Protein AF-A0A0U5H1I9-F1 (afdb_monomer)

Structure (mmCIF, N/CA/C/O backbone):
data_AF-A0A0U5H1I9-F1
#
_entry.id   AF-A0A0U5H1I9-F1
#
loop_
_atom_site.group_PDB
_atom_site.id
_atom_site.type_symbol
_atom_site.label_atom_id
_atom_site.label_alt_id
_atom_site.label_comp_id
_atom_site.label_asym_id
_atom_site.label_entity_id
_atom_site.label_seq_id
_atom_site.pdbx_PDB_ins_code
_atom_site.Cartn_x
_atom_site.Cartn_y
_atom_site.Cartn_z
_atom_site.occupancy
_atom_site.B_iso_or_equiv
_atom_site.auth_seq_id
_atom_site.auth_c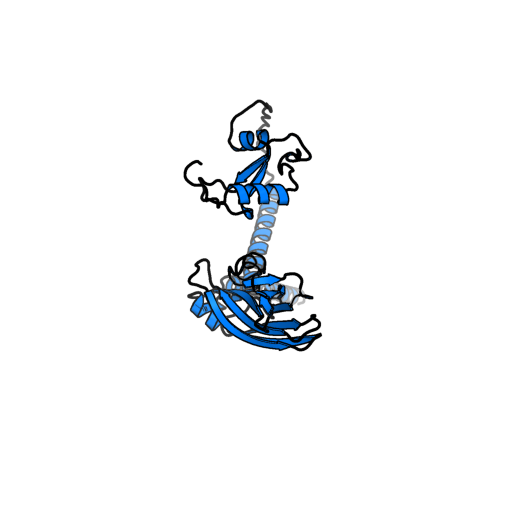omp_id
_atom_site.auth_asym_id
_atom_site.auth_atom_id
_atom_site.pdbx_PDB_model_num
ATOM 1 N N . MET A 1 1 ? -18.366 26.082 -28.560 1.00 45.09 1 MET A N 1
ATOM 2 C CA . MET A 1 1 ? -18.055 25.280 -27.357 1.00 45.09 1 MET A CA 1
ATOM 3 C C . MET A 1 1 ? -18.427 26.126 -26.151 1.00 45.09 1 MET A C 1
ATOM 5 O O . MET A 1 1 ? -18.016 27.272 -26.128 1.00 45.09 1 MET A O 1
ATOM 9 N N . GLY A 1 2 ? -19.297 25.638 -25.261 1.00 45.78 2 GLY A N 1
ATOM 10 C CA . GLY A 1 2 ? -19.804 26.425 -24.128 1.00 45.78 2 GLY A CA 1
ATOM 11 C C . GLY A 1 2 ? -18.814 26.474 -22.966 1.00 45.78 2 GLY A C 1
ATOM 12 O O . GLY A 1 2 ? -18.106 25.495 -22.717 1.00 45.78 2 GLY A O 1
ATOM 13 N N . ASP A 1 3 ? -18.786 27.611 -22.280 1.00 60.03 3 ASP A N 1
ATOM 14 C CA . ASP A 1 3 ? -17.815 27.949 -21.245 1.00 60.03 3 ASP A CA 1
ATOM 15 C C . ASP A 1 3 ? -17.769 26.900 -20.118 1.00 60.03 3 ASP A C 1
ATOM 17 O O . ASP A 1 3 ? -18.788 26.474 -19.564 1.00 60.03 3 ASP A O 1
ATOM 21 N N . GLY A 1 4 ? -16.556 26.440 -19.800 1.00 70.56 4 GLY A N 1
ATOM 22 C CA . GLY A 1 4 ? -16.287 25.522 -18.691 1.00 70.56 4 GLY A CA 1
ATOM 23 C C . GLY A 1 4 ? -16.142 24.041 -19.054 1.00 70.56 4 GLY A C 1
ATOM 24 O O . GLY A 1 4 ? -16.342 23.205 -18.176 1.00 70.56 4 GLY A O 1
ATOM 25 N N . TYR A 1 5 ? -15.836 23.687 -20.304 1.00 78.62 5 TYR A N 1
ATOM 26 C CA . TYR A 1 5 ? -15.370 22.342 -20.679 1.00 78.62 5 TYR A CA 1
ATOM 27 C C . TYR A 1 5 ? -13.911 22.400 -21.163 1.00 78.62 5 TYR A C 1
ATOM 29 O O . TYR A 1 5 ? -13.549 23.370 -21.828 1.00 78.62 5 TYR A O 1
ATOM 37 N N . PRO A 1 6 ? -13.074 21.391 -20.855 1.00 81.56 6 PRO A N 1
ATOM 38 C CA . PRO A 1 6 ? -11.683 21.371 -21.299 1.00 81.56 6 PRO A CA 1
ATOM 39 C C . PRO A 1 6 ? -11.583 21.201 -22.824 1.00 81.56 6 PRO A C 1
ATOM 41 O O . PRO A 1 6 ? -12.489 20.654 -23.461 1.00 81.56 6 PRO A O 1
ATOM 44 N N . SER A 1 7 ? -10.473 21.655 -23.414 1.00 83.19 7 SER A N 1
ATOM 45 C CA . SER A 1 7 ? -10.240 21.628 -24.870 1.00 83.19 7 SER A CA 1
ATOM 46 C C . SER A 1 7 ? -10.263 20.215 -25.471 1.00 83.19 7 SER A C 1
ATOM 48 O O . SER A 1 7 ? -10.559 20.048 -26.651 1.00 83.19 7 SER A O 1
ATOM 50 N N . ASP A 1 8 ? -10.027 19.185 -24.656 1.00 81.56 8 ASP A N 1
ATOM 51 C CA . ASP A 1 8 ? -10.005 17.770 -25.036 1.00 81.56 8 ASP A CA 1
ATOM 52 C C . ASP A 1 8 ? -11.348 17.037 -24.814 1.00 81.56 8 ASP A C 1
ATOM 54 O O . ASP A 1 8 ? -11.418 15.808 -24.931 1.00 81.56 8 ASP A O 1
ATOM 58 N N . TRP A 1 9 ? -12.436 17.757 -24.514 1.00 87.31 9 TRP A N 1
ATOM 59 C CA . TRP A 1 9 ? -13.740 17.173 -24.164 1.00 87.31 9 TRP A CA 1
ATOM 60 C C . TRP A 1 9 ? -14.275 16.162 -25.195 1.00 87.31 9 TRP A C 1
ATOM 62 O O . TRP A 1 9 ? -14.838 15.126 -24.830 1.00 87.31 9 TRP A O 1
ATOM 72 N N . ASP A 1 10 ? -14.045 16.400 -26.488 1.00 81.56 10 ASP A N 1
ATOM 73 C CA . ASP A 1 10 ? -14.458 15.475 -27.549 1.00 81.56 10 ASP A CA 1
ATOM 74 C C . ASP A 1 10 ? -13.658 14.168 -27.566 1.00 81.56 10 ASP A C 1
ATOM 76 O O . ASP A 1 10 ? -14.198 13.108 -27.892 1.00 81.56 10 ASP A O 1
ATOM 80 N N . SER A 1 11 ? -12.389 14.206 -27.161 1.00 81.50 11 SER A N 1
ATOM 81 C CA . SER A 1 11 ? -11.592 12.995 -26.966 1.00 81.50 11 SER A CA 1
ATOM 82 C C . SER A 1 11 ? -12.101 12.208 -25.754 1.00 81.50 11 SER A C 1
ATOM 84 O O . SER A 1 11 ? -12.341 10.997 -25.846 1.00 81.50 11 SER A O 1
ATOM 86 N N . ARG A 1 12 ? -12.378 12.910 -24.644 1.00 87.75 12 ARG A N 1
ATOM 87 C CA . ARG A 1 12 ? -12.897 12.320 -23.398 1.00 87.75 12 ARG A CA 1
ATOM 88 C C . ARG A 1 12 ? -14.227 11.608 -23.611 1.00 87.75 12 ARG A C 1
ATOM 90 O O . ARG A 1 12 ? -14.341 10.436 -23.255 1.00 87.75 12 ARG A O 1
ATOM 97 N N . ARG A 1 13 ? -15.206 12.256 -24.258 1.00 90.62 13 ARG A N 1
ATOM 98 C CA . ARG A 1 13 ? -16.521 11.635 -24.503 1.00 90.62 13 ARG A CA 1
ATOM 99 C C . ARG A 1 13 ? -16.392 10.347 -25.322 1.00 90.62 13 ARG A C 1
ATOM 101 O O . ARG A 1 13 ? -17.000 9.340 -24.980 1.00 90.62 13 ARG A O 1
ATOM 108 N N . ARG A 1 14 ? -15.542 10.337 -26.359 1.00 86.69 14 ARG A N 1
ATOM 109 C CA . ARG A 1 14 ? -15.339 9.152 -27.211 1.00 86.69 14 ARG A CA 1
ATOM 110 C C . ARG A 1 14 ? -14.700 8.008 -26.430 1.00 86.69 14 ARG A C 1
ATOM 112 O O . ARG A 1 14 ? -15.046 6.853 -26.660 1.00 86.69 14 ARG A O 1
ATOM 119 N N . ARG A 1 15 ? -13.784 8.316 -25.507 1.00 84.25 15 ARG A N 1
ATOM 120 C CA . ARG A 1 15 ? -13.152 7.320 -24.632 1.00 84.25 15 ARG A CA 1
ATOM 121 C C . ARG A 1 15 ? -14.159 6.706 -23.655 1.00 84.25 15 ARG A C 1
ATOM 123 O O . ARG A 1 15 ? -14.168 5.490 -23.509 1.00 84.25 15 ARG A O 1
ATOM 130 N N . VAL A 1 16 ? -15.045 7.519 -23.075 1.00 86.81 16 VAL A N 1
ATOM 131 C CA . VAL A 1 16 ? -16.153 7.053 -22.218 1.00 86.81 16 VAL A CA 1
ATOM 132 C C . VAL A 1 16 ? -17.108 6.146 -22.998 1.00 86.81 16 VAL A C 1
ATOM 134 O O . VAL A 1 16 ? -17.434 5.064 -22.523 1.00 86.81 16 VAL A O 1
ATOM 137 N N . TYR A 1 17 ? -17.459 6.509 -24.236 1.00 90.56 17 TYR A N 1
ATOM 138 C CA . TYR A 1 17 ? -18.320 5.671 -25.080 1.00 90.56 17 TYR A CA 1
ATOM 139 C C . TYR A 1 17 ? -17.672 4.325 -25.402 1.00 90.56 17 TYR A C 1
ATOM 141 O O . TYR A 1 17 ? -18.339 3.301 -25.321 1.00 90.56 17 TYR A O 1
ATOM 149 N N . ARG A 1 18 ? -16.373 4.304 -25.731 1.00 84.94 18 ARG A N 1
ATOM 150 C CA . ARG A 1 18 ? -15.644 3.051 -25.980 1.00 84.94 18 ARG A CA 1
ATOM 151 C C . ARG A 1 18 ? -15.565 2.167 -24.737 1.00 84.94 18 ARG A C 1
ATOM 153 O O . ARG A 1 18 ? -15.829 0.976 -24.858 1.00 84.94 18 ARG A O 1
ATOM 160 N N . ARG A 1 19 ? -15.247 2.744 -23.569 1.00 91.81 19 ARG A N 1
ATOM 161 C CA . ARG A 1 19 ? -15.217 2.027 -22.279 1.00 91.81 19 ARG A CA 1
ATOM 162 C C . ARG A 1 19 ? -16.553 1.343 -22.002 1.00 91.81 19 ARG A C 1
ATOM 164 O O . ARG A 1 19 ? -16.593 0.179 -21.634 1.00 91.81 19 ARG A O 1
ATOM 171 N N . ASP A 1 20 ? -17.637 2.062 -22.252 1.00 88.50 20 ASP A N 1
ATOM 172 C CA . ASP A 1 20 ? -19.001 1.607 -21.989 1.00 88.50 20 ASP A CA 1
ATOM 173 C C . ASP A 1 20 ? -19.573 0.769 -23.155 1.00 88.50 20 ASP A C 1
ATOM 175 O O . ASP A 1 20 ? -20.783 0.563 -23.259 1.00 88.50 20 ASP A O 1
ATOM 179 N N . ASN A 1 21 ? -18.707 0.311 -24.069 1.00 88.81 21 ASN A N 1
ATOM 180 C CA . ASN A 1 21 ? -19.031 -0.461 -25.269 1.00 88.81 21 ASN A CA 1
ATOM 181 C C . ASN A 1 21 ? -20.136 0.171 -26.140 1.00 88.81 21 ASN A C 1
ATOM 183 O O . ASN A 1 21 ? -20.905 -0.532 -26.785 1.00 88.81 21 ASN A O 1
ATOM 187 N N . TYR A 1 22 ? -20.255 1.498 -26.154 1.00 91.19 22 TYR A N 1
ATOM 188 C CA . TYR A 1 22 ? -21.331 2.247 -26.813 1.00 91.19 22 TYR A CA 1
ATOM 189 C C . TYR A 1 22 ? -22.745 1.881 -26.319 1.00 91.19 22 TYR A C 1
ATOM 191 O O . TYR A 1 22 ? -23.720 2.054 -27.051 1.00 91.19 22 TYR A O 1
ATOM 199 N N . HIS A 1 23 ? -22.879 1.399 -25.082 1.00 92.25 23 HIS A N 1
ATOM 200 C CA . HIS A 1 23 ? -24.166 1.111 -24.451 1.00 92.25 23 HIS A CA 1
ATOM 201 C C . HIS A 1 23 ? -24.479 2.144 -23.369 1.00 92.25 23 HIS A C 1
ATOM 203 O O . HIS A 1 23 ? -23.623 2.534 -22.572 1.00 92.25 23 HIS A O 1
ATOM 209 N N . CYS A 1 24 ? -25.738 2.578 -23.316 1.00 95.50 24 CYS A N 1
ATOM 210 C CA . CYS A 1 24 ? -26.223 3.391 -22.211 1.00 95.50 24 CYS A CA 1
ATOM 211 C C . CYS A 1 24 ? -26.131 2.602 -20.898 1.00 95.50 24 CYS A C 1
ATOM 213 O O . CYS A 1 24 ? -26.784 1.575 -20.744 1.00 95.50 24 CYS A O 1
ATOM 215 N N . GLN A 1 25 ? -25.412 3.142 -19.918 1.00 95.31 25 GLN A N 1
ATOM 216 C CA . GLN A 1 25 ? -25.185 2.505 -18.617 1.00 95.31 25 GLN A CA 1
ATOM 217 C C . GLN A 1 25 ? -26.410 2.531 -17.687 1.00 95.31 25 GLN A C 1
ATOM 219 O O . GLN A 1 25 ? -26.365 1.987 -16.590 1.00 95.31 25 GLN A O 1
ATOM 224 N N . ARG A 1 26 ? -27.513 3.161 -18.112 1.00 92.81 26 ARG A N 1
ATOM 225 C CA . ARG A 1 26 ? -28.779 3.204 -17.364 1.00 92.81 26 ARG A CA 1
ATOM 226 C C . ARG A 1 26 ? -29.842 2.266 -17.935 1.00 92.81 26 ARG A C 1
ATOM 228 O O . ARG A 1 26 ? -30.530 1.610 -17.167 1.00 92.81 26 ARG A O 1
ATOM 235 N N . CYS A 1 27 ? -30.000 2.213 -19.260 1.00 92.62 27 CYS A N 1
ATOM 236 C CA . CYS A 1 27 ? -31.069 1.440 -19.911 1.00 92.62 27 CYS A CA 1
ATOM 237 C C . CYS A 1 27 ? -30.577 0.380 -20.907 1.00 92.62 27 CYS A C 1
ATOM 239 O O . CYS A 1 27 ? -31.393 -0.303 -21.517 1.00 92.62 27 CYS A O 1
ATOM 241 N N . GLY A 1 28 ? -29.264 0.264 -21.128 1.00 92.06 28 GLY A N 1
ATOM 242 C CA . GLY A 1 28 ? -28.667 -0.734 -22.019 1.00 92.06 28 GLY A CA 1
ATOM 243 C C . GLY A 1 28 ? -28.804 -0.453 -23.518 1.00 92.06 28 GLY A C 1
ATOM 244 O O . GLY A 1 28 ? -28.303 -1.232 -24.319 1.00 92.06 28 GLY A O 1
ATOM 245 N N . ARG A 1 29 ? -29.449 0.642 -23.943 1.00 92.12 29 ARG A N 1
ATOM 246 C CA . ARG A 1 29 ? -29.615 0.948 -25.375 1.00 92.12 29 ARG A CA 1
ATOM 247 C C . ARG A 1 29 ? -28.261 1.178 -26.062 1.00 92.12 29 ARG A C 1
ATOM 249 O O . ARG A 1 29 ? -27.466 1.993 -25.589 1.00 92.12 29 ARG A O 1
ATOM 256 N N . SER A 1 30 ? -28.036 0.507 -27.189 1.00 90.88 30 SER A N 1
ATOM 257 C CA . SER A 1 30 ? -26.823 0.638 -28.006 1.00 90.88 30 SER A CA 1
ATOM 258 C C . SER A 1 30 ? -26.863 1.894 -28.889 1.00 90.88 30 SER A C 1
ATOM 260 O O . SER A 1 30 ? -27.883 2.201 -29.513 1.00 90.88 30 SER A O 1
ATOM 262 N N . GLY A 1 31 ? -25.744 2.611 -28.970 1.00 88.81 31 GLY A N 1
ATOM 263 C CA . GLY A 1 31 ? -25.509 3.716 -29.904 1.00 88.81 31 GLY A CA 1
ATOM 264 C C . GLY A 1 31 ? -24.275 3.483 -30.782 1.00 88.81 31 GLY A C 1
ATOM 265 O O . GLY A 1 31 ? -23.781 2.361 -30.907 1.00 88.81 31 GLY A O 1
ATOM 266 N N . GLY A 1 32 ? -23.750 4.552 -31.387 1.00 77.12 32 GLY A N 1
ATOM 267 C CA . GLY A 1 32 ? -22.551 4.475 -32.232 1.00 77.12 32 GLY A CA 1
ATOM 268 C C . GLY A 1 32 ? -22.756 3.626 -33.502 1.00 77.12 32 GLY A C 1
ATOM 269 O O . GLY A 1 32 ? -23.861 3.582 -34.029 1.00 77.12 32 GLY A O 1
ATOM 270 N N . PRO A 1 33 ? -21.723 2.927 -34.011 1.00 69.00 33 PRO A N 1
ATOM 271 C CA . PRO A 1 33 ? -21.810 2.179 -35.275 1.00 69.00 33 PRO A CA 1
ATOM 272 C C . PRO A 1 33 ? -22.779 0.985 -35.273 1.00 69.00 33 PRO A C 1
ATOM 274 O O . PRO A 1 33 ? -23.054 0.426 -36.330 1.00 69.00 33 PRO A O 1
ATOM 277 N N . ARG A 1 34 ? -23.244 0.545 -34.094 1.00 73.44 34 ARG A N 1
ATOM 278 C CA . ARG A 1 34 ? -24.039 -0.683 -33.910 1.00 73.44 34 ARG A CA 1
ATOM 279 C C . ARG A 1 34 ? -25.443 -0.425 -33.354 1.00 73.44 34 ARG A C 1
ATOM 281 O O . ARG A 1 34 ? -26.155 -1.375 -33.051 1.00 73.44 34 ARG A O 1
ATOM 288 N N . GLY A 1 35 ? -25.844 0.835 -33.194 1.00 81.75 35 GLY A N 1
ATOM 289 C CA . GLY A 1 35 ? -27.143 1.189 -32.630 1.00 81.75 35 GLY A CA 1
ATOM 290 C C . GLY A 1 35 ? -27.570 2.608 -32.985 1.00 81.75 35 GLY A C 1
ATOM 291 O O . GLY A 1 35 ? -26.781 3.400 -33.485 1.00 81.75 35 GLY A O 1
ATOM 292 N N . ASN A 1 36 ? -28.835 2.936 -32.738 1.00 88.25 36 ASN A N 1
ATOM 293 C CA . ASN A 1 36 ? -29.443 4.208 -33.143 1.00 88.25 36 ASN A CA 1
ATOM 294 C C . ASN A 1 36 ? -29.606 5.217 -31.993 1.00 88.25 36 ASN A C 1
ATOM 296 O O . ASN A 1 36 ? -30.23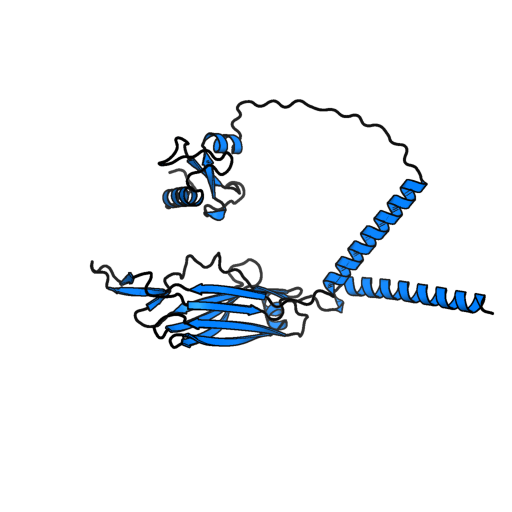1 6.259 -32.179 1.00 88.25 36 ASN A O 1
ATOM 300 N N . ALA A 1 37 ? -29.087 4.921 -30.798 1.00 89.81 37 ALA A N 1
ATOM 301 C CA . ALA A 1 37 ? -29.152 5.842 -29.670 1.00 89.81 37 ALA A CA 1
ATOM 302 C C . ALA A 1 37 ? -28.125 6.975 -29.789 1.00 89.81 37 ALA A C 1
ATOM 304 O O . ALA A 1 37 ? -26.929 6.725 -29.952 1.00 89.81 37 ALA A O 1
ATOM 305 N N . GLU A 1 38 ? -28.578 8.214 -29.602 1.00 91.00 38 GLU A N 1
ATOM 306 C CA . GLU A 1 38 ? -27.695 9.355 -29.361 1.00 91.00 38 GLU A CA 1
ATOM 307 C C . GLU A 1 38 ? -27.089 9.237 -27.953 1.00 91.00 38 GLU A C 1
ATOM 309 O O . GLU A 1 38 ? -27.820 9.179 -26.958 1.00 91.00 38 GLU A O 1
ATOM 314 N N . LEU A 1 39 ? -25.757 9.145 -27.876 1.00 91.94 39 LEU A N 1
ATOM 315 C CA . LEU A 1 39 ? -25.010 8.925 -26.634 1.00 91.94 39 LEU A CA 1
ATOM 316 C C . LEU A 1 39 ? -24.371 10.215 -26.128 1.00 91.94 39 LEU A C 1
ATOM 318 O O . LEU A 1 39 ? -23.739 10.957 -26.884 1.00 91.94 39 LEU A O 1
ATOM 322 N N . HIS A 1 40 ? -24.509 10.449 -24.829 1.00 93.56 40 HIS A N 1
ATOM 323 C CA . HIS A 1 40 ? -23.992 11.595 -24.095 1.00 93.56 40 HIS A CA 1
ATOM 324 C C . HIS A 1 40 ? -23.063 11.111 -22.974 1.00 93.56 40 HIS A C 1
ATOM 326 O O . HIS A 1 40 ? -23.321 10.086 -22.340 1.00 93.56 40 HIS A O 1
ATOM 332 N N . ALA A 1 41 ? -21.983 11.851 -22.715 1.00 93.00 41 ALA A N 1
ATOM 333 C CA . ALA A 1 41 ? -21.140 11.647 -21.541 1.00 93.00 41 ALA A CA 1
ATOM 334 C C . ALA A 1 41 ? -21.714 12.470 -20.383 1.00 93.00 41 ALA A C 1
ATOM 336 O O . ALA A 1 41 ? -21.702 13.699 -20.431 1.00 93.00 41 ALA A O 1
ATOM 337 N N . HIS A 1 42 ? -22.234 11.783 -19.372 1.00 93.00 42 HIS A N 1
ATOM 338 C CA . HIS A 1 42 ? -22.880 12.376 -18.210 1.00 93.00 42 HIS A CA 1
ATOM 339 C C . HIS A 1 42 ? -21.974 12.328 -16.984 1.00 93.00 42 HIS A C 1
ATOM 341 O O . HIS A 1 42 ? -21.322 11.315 -16.735 1.00 93.00 42 HIS A O 1
ATOM 347 N N . HIS A 1 43 ? -21.962 13.403 -16.201 1.00 93.31 43 HIS A N 1
ATOM 348 C CA . HIS A 1 43 ? -21.221 13.480 -14.947 1.00 93.31 43 HIS A CA 1
ATOM 349 C C . HIS A 1 43 ? -21.972 12.787 -13.800 1.00 93.31 43 HIS A C 1
ATOM 351 O O . HIS A 1 43 ? -23.043 13.250 -13.422 1.00 93.31 43 HIS A O 1
ATOM 357 N N . LYS A 1 44 ? -21.399 11.733 -13.201 1.00 91.06 44 LYS A N 1
ATOM 358 C CA . LYS A 1 44 ? -21.955 11.022 -12.029 1.00 91.06 44 LYS A CA 1
ATOM 359 C C . LYS A 1 44 ? -22.131 11.972 -10.839 1.00 91.06 44 LYS A C 1
ATOM 361 O O . LYS A 1 44 ? -23.204 12.037 -10.247 1.00 91.06 44 LYS A O 1
ATOM 366 N N . THR A 1 45 ? -21.091 12.744 -10.536 1.00 87.88 45 THR A N 1
ATOM 367 C CA . THR A 1 45 ? -21.149 13.920 -9.665 1.00 87.88 45 THR A CA 1
ATOM 368 C C . THR A 1 45 ? -21.308 15.152 -10.554 1.00 87.88 45 THR A C 1
ATOM 370 O O . THR A 1 45 ? -20.407 15.420 -11.349 1.00 87.88 45 THR A O 1
ATOM 373 N N . PRO A 1 46 ? -22.407 15.921 -10.457 1.00 85.81 46 PRO A N 1
ATOM 374 C CA . PRO A 1 46 ? -22.638 17.082 -11.316 1.00 85.81 46 PRO A CA 1
ATOM 375 C C . PRO A 1 46 ? -21.544 18.149 -11.200 1.00 85.81 46 PRO A C 1
ATOM 377 O O . PRO A 1 46 ? -21.041 18.413 -10.107 1.00 85.81 46 PRO A O 1
ATOM 380 N N . LYS A 1 47 ? -21.257 18.858 -12.302 1.00 83.75 47 LYS A N 1
ATOM 381 C CA . LYS A 1 47 ? -20.325 20.005 -12.309 1.00 83.75 47 LYS A CA 1
ATOM 382 C C . LYS A 1 47 ? -20.674 21.060 -11.253 1.00 83.75 47 LYS A C 1
ATOM 384 O O . LYS A 1 47 ? -19.790 21.583 -10.588 1.00 83.75 47 LYS A O 1
ATOM 389 N N . SER A 1 48 ? -21.968 21.337 -11.062 1.00 78.75 48 SER A N 1
ATOM 390 C CA . SER A 1 48 ? -22.467 22.294 -10.061 1.00 78.75 48 SER A CA 1
ATOM 391 C C . SER A 1 48 ? -22.168 21.893 -8.612 1.00 78.75 48 SER A C 1
ATOM 393 O O . SER A 1 48 ? -22.272 22.726 -7.720 1.00 78.75 48 SER A O 1
ATOM 395 N N . ARG A 1 49 ? -21.790 20.632 -8.373 1.00 77.44 49 ARG A N 1
ATOM 396 C CA . ARG A 1 49 ? -21.370 20.097 -7.071 1.00 77.44 49 ARG A CA 1
ATOM 397 C C . ARG A 1 49 ? -19.882 19.723 -7.048 1.00 77.44 49 ARG A C 1
ATOM 399 O O . ARG A 1 49 ? -19.483 18.877 -6.260 1.00 77.44 49 ARG A O 1
ATOM 406 N N . GLY A 1 50 ? -19.074 20.322 -7.927 1.00 80.31 50 GLY A N 1
ATOM 407 C CA . GLY A 1 50 ? -17.625 20.098 -7.982 1.00 80.31 50 GLY A CA 1
ATOM 408 C C . GLY A 1 50 ? -17.193 18.843 -8.744 1.00 80.31 50 GLY A C 1
ATOM 409 O O . GLY A 1 50 ? -16.052 18.415 -8.617 1.00 80.31 50 GLY A O 1
ATOM 410 N N . GLY A 1 51 ? -18.076 18.233 -9.538 1.00 86.31 51 GLY A N 1
ATOM 411 C CA . GLY A 1 51 ? -17.730 17.059 -10.334 1.00 86.31 51 GLY A CA 1
ATOM 412 C C . GLY A 1 51 ? -16.672 17.330 -11.406 1.00 86.31 51 GLY A C 1
ATOM 413 O O . GLY A 1 51 ? -16.829 18.240 -12.222 1.00 86.31 51 GLY A O 1
ATOM 414 N N . SER A 1 52 ? -15.632 16.494 -11.448 1.00 88.00 52 SER A N 1
ATOM 415 C CA . SER A 1 52 ? -14.530 16.591 -12.413 1.00 88.00 52 SER A CA 1
ATOM 416 C C . SER A 1 52 ? -14.945 16.171 -13.832 1.00 88.00 52 SER A C 1
ATOM 418 O O . SER A 1 52 ? -15.897 15.416 -14.030 1.00 88.00 52 SER A O 1
ATOM 420 N N . HIS A 1 53 ? -14.202 16.615 -14.849 1.00 87.62 53 HIS A N 1
ATOM 421 C CA . HIS A 1 53 ? -14.334 16.133 -16.236 1.00 87.62 53 HIS A CA 1
ATOM 422 C C . HIS A 1 53 ? -13.521 14.856 -16.505 1.00 87.62 53 HIS A C 1
ATOM 424 O O . HIS A 1 53 ? -13.219 14.528 -17.655 1.00 87.62 53 HIS A O 1
ATOM 430 N N . GLU A 1 54 ? -13.100 14.159 -15.456 1.00 85.81 54 GLU A N 1
ATOM 431 C CA . GLU A 1 54 ? -12.312 12.939 -15.566 1.00 85.81 54 GLU A CA 1
ATOM 432 C C . GLU A 1 54 ? -13.185 11.742 -15.927 1.00 85.81 54 GLU A C 1
ATOM 434 O O . GLU A 1 54 ? -14.364 11.676 -15.584 1.00 85.81 54 GLU A O 1
ATOM 439 N N . LEU A 1 55 ? -12.595 10.760 -16.609 1.00 83.62 55 LEU A N 1
ATOM 440 C CA . LEU A 1 55 ? -13.324 9.606 -17.140 1.00 83.62 55 LEU A CA 1
ATOM 441 C C . LEU A 1 55 ? -14.078 8.832 -16.053 1.00 83.62 55 LEU A C 1
ATOM 443 O O . LEU A 1 55 ? -15.164 8.324 -16.325 1.00 83.62 55 LEU A O 1
ATOM 447 N N . HIS A 1 56 ? -13.537 8.755 -14.831 1.00 86.00 56 HIS A N 1
ATOM 448 C CA . HIS A 1 56 ? -14.170 8.053 -13.712 1.00 86.00 56 HIS A CA 1
ATOM 449 C C . HIS A 1 56 ? -15.511 8.694 -13.314 1.00 86.00 56 HIS A C 1
ATOM 451 O O . HIS A 1 56 ? -16.465 7.983 -12.973 1.00 86.00 56 HIS A O 1
ATOM 457 N N . ASN A 1 57 ? -15.597 10.027 -13.417 1.00 93.00 57 ASN A N 1
ATOM 458 C CA . ASN A 1 57 ? -16.793 10.805 -13.125 1.00 93.00 57 ASN A CA 1
ATOM 459 C C . ASN A 1 57 ? -17.739 10.874 -14.330 1.00 93.00 57 ASN A C 1
ATOM 461 O O . ASN A 1 57 ? -18.847 11.379 -14.208 1.00 93.00 57 ASN A O 1
ATOM 465 N N . LEU A 1 58 ? -17.347 10.348 -15.491 1.00 93.56 58 LEU A N 1
ATOM 466 C CA . LEU A 1 58 ? -18.184 10.312 -16.683 1.00 93.56 58 LEU A CA 1
ATOM 467 C C . LEU A 1 58 ? -18.791 8.923 -16.899 1.00 93.56 58 LEU A C 1
ATOM 469 O O . LEU A 1 58 ? -18.156 7.890 -16.677 1.00 93.56 58 LEU A O 1
ATOM 473 N N . THR A 1 59 ? -20.028 8.888 -17.380 1.00 95.38 59 THR A N 1
ATOM 474 C CA . THR A 1 59 ? -20.739 7.666 -17.769 1.00 95.38 59 THR A CA 1
ATOM 475 C C . THR A 1 59 ? -21.526 7.878 -19.057 1.00 95.38 59 THR A C 1
ATOM 477 O O . THR A 1 59 ? -22.034 8.972 -19.308 1.00 95.38 59 THR A O 1
ATOM 480 N N . THR A 1 60 ? -21.616 6.851 -19.895 1.00 96.19 60 THR A N 1
ATOM 481 C CA . THR A 1 60 ? -22.386 6.898 -21.139 1.00 96.19 60 THR A CA 1
ATOM 482 C C . THR A 1 60 ? -23.870 6.740 -20.847 1.00 96.19 60 THR A C 1
ATOM 484 O O . THR A 1 60 ? -24.318 5.710 -20.342 1.00 96.19 60 THR A O 1
ATOM 487 N N . VAL A 1 61 ? -24.675 7.725 -21.234 1.00 95.50 61 VAL A N 1
ATOM 488 C CA . VAL A 1 61 ? -26.141 7.645 -21.190 1.00 95.50 61 VAL A CA 1
ATOM 489 C C . VAL A 1 61 ? -26.733 8.003 -22.545 1.00 95.50 61 VAL A C 1
ATOM 491 O O . VAL A 1 61 ? -26.163 8.797 -23.286 1.00 95.50 61 VAL A O 1
ATOM 494 N N . CYS A 1 62 ? -27.875 7.412 -22.897 1.00 95.38 62 CYS A N 1
ATOM 495 C CA . CYS A 1 62 ? -28.620 7.872 -24.064 1.00 95.38 62 CYS A CA 1
ATOM 496 C C . CYS A 1 62 ? -29.315 9.205 -23.759 1.00 95.38 62 CYS A C 1
ATOM 498 O O . CYS A 1 62 ? -29.578 9.510 -22.593 1.00 95.38 62 CYS A O 1
ATOM 500 N N . LYS A 1 63 ? -29.644 9.974 -24.799 1.00 90.44 63 LYS A N 1
ATOM 501 C CA . LYS A 1 63 ? -30.312 11.276 -24.678 1.00 90.44 63 LYS A CA 1
ATOM 502 C C . LYS A 1 63 ? -31.531 11.270 -23.747 1.00 90.44 63 LYS A C 1
ATOM 504 O O . LYS A 1 63 ? -31.577 12.087 -22.837 1.00 90.44 63 LYS A O 1
ATOM 509 N N . SER A 1 64 ? -32.449 10.311 -23.890 1.00 89.75 64 SER A N 1
ATOM 510 C CA . SER A 1 64 ? -33.638 10.235 -23.023 1.00 89.75 64 SER A CA 1
ATOM 511 C C . SER A 1 64 ? -33.265 10.032 -21.552 1.00 89.75 64 SER A C 1
ATOM 513 O O . SER A 1 64 ? -33.781 10.708 -20.673 1.00 89.75 64 SER 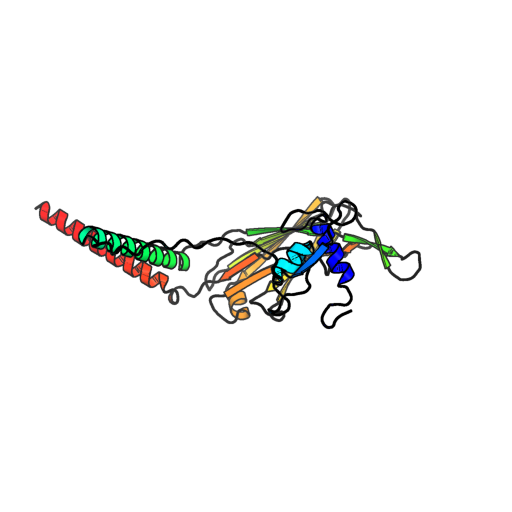A O 1
ATOM 515 N N . CYS A 1 65 ? -32.296 9.155 -21.267 1.00 92.44 65 CYS A N 1
ATOM 516 C CA . CYS A 1 65 ? -31.802 8.973 -19.905 1.00 92.44 65 CYS A CA 1
ATOM 517 C C . CYS A 1 65 ? -31.049 10.202 -19.383 1.00 92.44 65 CYS A C 1
ATOM 519 O O . CYS A 1 65 ? -31.085 10.444 -18.183 1.00 92.44 65 CYS A O 1
ATOM 521 N N . HIS A 1 66 ? -30.355 10.942 -20.247 1.00 89.81 66 HIS A N 1
ATOM 522 C CA . HIS A 1 66 ? -29.666 12.179 -19.886 1.00 89.81 66 HIS A CA 1
ATOM 523 C C . HIS A 1 66 ? -30.662 13.278 -19.489 1.00 89.81 66 HIS A C 1
ATOM 525 O O . HIS A 1 66 ? -30.465 13.962 -18.489 1.00 89.81 66 HIS A O 1
ATOM 531 N N . GLU A 1 67 ? -31.749 13.409 -20.248 1.00 84.94 67 GLU A N 1
ATOM 532 C CA . GLU A 1 67 ? -32.839 14.356 -19.998 1.00 84.94 67 GLU A CA 1
ATOM 533 C C . GLU A 1 67 ? -33.627 14.003 -18.729 1.00 84.94 67 GLU A C 1
ATOM 535 O O . GLU A 1 67 ? -33.897 14.892 -17.922 1.00 84.94 67 GLU A O 1
ATOM 540 N N . ASP A 1 68 ? -33.899 12.713 -18.492 1.00 85.81 68 ASP A N 1
ATOM 541 C CA . ASP A 1 68 ? -34.505 12.230 -17.244 1.00 85.81 68 ASP A CA 1
ATOM 542 C C . ASP A 1 68 ? -33.682 12.631 -16.011 1.00 85.81 68 ASP A C 1
ATOM 544 O O . ASP A 1 68 ? -34.240 13.043 -14.996 1.00 85.81 68 ASP A O 1
ATOM 548 N N . ILE A 1 69 ? -32.349 12.497 -16.081 1.00 81.31 69 ILE A N 1
ATOM 549 C CA . ILE A 1 69 ? -31.458 12.829 -14.959 1.00 81.31 69 ILE A CA 1
ATOM 550 C C . ILE A 1 69 ? -31.486 14.334 -14.667 1.00 81.31 69 ILE A C 1
ATOM 552 O O . ILE A 1 69 ? -31.431 14.743 -13.508 1.00 81.31 69 ILE A O 1
ATOM 556 N N . HIS A 1 70 ? -31.586 15.161 -15.708 1.00 76.69 70 HIS A N 1
ATOM 557 C CA . HIS A 1 70 ? -31.635 16.617 -15.581 1.00 76.69 70 HIS A CA 1
ATOM 558 C C . HIS A 1 70 ? -33.059 17.183 -15.433 1.00 76.69 70 HIS A C 1
ATOM 560 O O . HIS A 1 70 ? -33.214 18.395 -15.297 1.00 76.69 70 HIS A O 1
ATOM 566 N N . GLY A 1 71 ? -34.079 16.321 -15.346 1.00 60.47 71 GLY A N 1
ATOM 567 C CA . GLY A 1 71 ? -35.413 16.689 -14.879 1.00 60.47 71 GLY A CA 1
ATOM 568 C C . GLY A 1 71 ? -36.299 17.401 -15.901 1.00 60.47 71 GLY A C 1
ATOM 569 O O . GLY A 1 71 ? -37.067 18.282 -15.516 1.00 60.47 71 GLY A O 1
ATOM 570 N N . HIS A 1 72 ? -36.264 17.011 -17.177 1.00 52.47 72 HIS A N 1
ATOM 571 C CA . HIS A 1 72 ? -37.348 17.356 -18.106 1.00 52.47 72 HIS A CA 1
ATOM 572 C C . HIS A 1 72 ? -38.362 16.198 -18.170 1.00 52.47 72 HIS A C 1
ATOM 574 O O . HIS A 1 72 ? -38.022 15.123 -18.656 1.00 52.47 72 HIS A O 1
ATOM 580 N N . PRO A 1 73 ? -39.590 16.358 -17.639 1.00 41.66 73 PRO A N 1
ATOM 581 C CA . PRO A 1 73 ? -40.483 15.230 -17.402 1.00 41.66 73 PRO A CA 1
ATOM 582 C C . PRO A 1 73 ? -41.284 14.842 -18.650 1.00 41.66 73 PRO A C 1
ATOM 584 O O . PRO A 1 73 ? -41.944 15.690 -19.247 1.00 41.66 73 PRO A O 1
ATOM 587 N N . ILE A 1 74 ? -41.371 13.538 -18.938 1.00 39.03 74 ILE A N 1
ATOM 588 C CA . ILE A 1 74 ? -42.568 12.934 -19.541 1.00 39.03 74 ILE A CA 1
ATOM 589 C C . ILE A 1 74 ? -42.965 11.682 -18.742 1.00 39.03 74 ILE A C 1
ATOM 591 O O . ILE A 1 74 ? -42.369 10.622 -18.873 1.00 39.03 74 ILE A O 1
ATOM 595 N N . GLY A 1 75 ? -44.018 11.844 -17.932 1.00 41.91 75 GLY A N 1
ATOM 596 C CA . GLY A 1 75 ? -45.077 10.855 -17.693 1.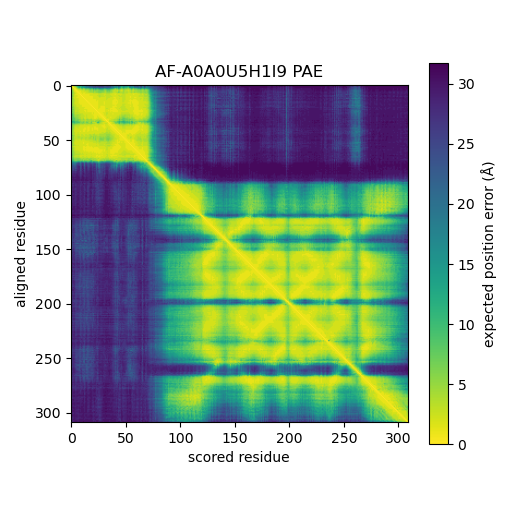00 41.91 75 GLY A CA 1
ATOM 597 C C . GLY A 1 75 ? -44.733 9.526 -17.007 1.00 41.91 75 GLY A C 1
ATOM 598 O O . GLY A 1 75 ? -44.376 8.556 -17.662 1.00 41.91 75 GLY A O 1
ATOM 599 N N . GLY A 1 76 ? -45.053 9.418 -15.713 1.00 34.28 76 GLY A N 1
ATOM 600 C CA . GLY A 1 76 ? -45.162 8.126 -15.027 1.00 34.28 76 GLY A CA 1
ATOM 601 C C . GLY A 1 76 ? -45.752 8.237 -13.621 1.00 34.28 76 GLY A C 1
ATOM 602 O O . GLY A 1 76 ? -45.021 8.394 -12.652 1.00 34.28 76 GLY A O 1
ATOM 603 N N . ARG A 1 77 ? -47.086 8.169 -13.513 1.00 43.34 77 ARG A N 1
ATOM 604 C CA . ARG A 1 77 ? -47.838 8.036 -12.250 1.00 43.34 77 ARG A CA 1
ATOM 605 C C . ARG A 1 77 ? -47.391 6.789 -11.480 1.00 43.34 77 ARG A C 1
ATOM 607 O O . ARG A 1 77 ? -47.456 5.707 -12.052 1.00 43.34 77 ARG A O 1
ATOM 614 N N . GLN A 1 78 ? -47.154 6.911 -10.173 1.00 41.03 78 GLN A N 1
ATOM 615 C CA . GLN A 1 78 ? -47.555 5.868 -9.224 1.00 41.03 78 GLN A CA 1
ATOM 616 C C . GLN A 1 78 ? -48.244 6.475 -8.000 1.00 41.03 78 GLN A C 1
ATOM 618 O O . GLN A 1 78 ? -47.852 7.504 -7.456 1.00 41.03 78 GLN A O 1
ATOM 623 N N . SER A 1 79 ? -49.361 5.836 -7.684 1.00 39.88 79 SER A N 1
ATOM 624 C CA . SER A 1 79 ? -50.386 6.135 -6.698 1.00 39.88 79 SER A CA 1
ATOM 625 C C . SER A 1 79 ? -49.910 5.951 -5.262 1.00 39.88 79 SER A C 1
ATOM 627 O O . SER A 1 79 ? -49.150 5.034 -4.959 1.00 39.88 79 SER A O 1
ATOM 629 N N . GLY A 1 80 ? -50.433 6.804 -4.382 1.00 43.44 80 GLY A N 1
ATOM 630 C CA . GLY A 1 80 ? -50.237 6.725 -2.944 1.00 43.44 80 GLY A CA 1
ATOM 631 C C . GLY A 1 80 ? -50.806 5.455 -2.312 1.00 43.44 80 GLY A C 1
ATOM 632 O O . GLY A 1 80 ? -51.830 4.923 -2.740 1.00 43.44 80 GLY A O 1
ATOM 633 N N . GLY A 1 81 ? -50.137 5.029 -1.244 1.00 35.12 81 GLY A N 1
ATOM 634 C CA . GLY A 1 81 ? -50.639 4.085 -0.257 1.00 35.12 81 GLY A CA 1
ATOM 635 C C . GLY A 1 81 ? -50.495 4.700 1.129 1.00 35.12 81 GLY A C 1
ATOM 636 O O . GLY A 1 81 ? -49.414 4.701 1.707 1.00 35.12 81 GLY A O 1
ATOM 637 N N . THR A 1 82 ? -51.587 5.254 1.644 1.00 43.88 82 THR A N 1
ATOM 638 C CA . THR A 1 82 ? -51.783 5.564 3.062 1.00 43.88 82 THR A CA 1
ATOM 639 C C . THR A 1 82 ? -52.051 4.262 3.817 1.00 43.88 82 THR A C 1
ATOM 641 O O . THR A 1 82 ? -53.029 3.578 3.517 1.00 43.88 82 THR A O 1
ATOM 644 N N . GLY A 1 83 ? -51.200 3.927 4.788 1.00 37.00 83 GLY A N 1
ATOM 645 C CA . GLY A 1 83 ? -51.378 2.809 5.719 1.00 37.00 83 GLY A CA 1
ATOM 646 C C . GLY A 1 83 ? -51.424 3.330 7.154 1.00 37.00 83 GLY A C 1
ATOM 647 O O . GLY A 1 83 ? -50.567 4.114 7.548 1.00 37.00 83 GLY A O 1
ATOM 648 N N . GLY A 1 84 ? -52.476 2.955 7.880 1.00 39.22 84 GLY A N 1
ATOM 649 C CA . GLY A 1 84 ? -52.908 3.552 9.141 1.00 39.22 84 GLY A CA 1
ATOM 650 C C . GLY A 1 84 ? -51.949 3.381 10.321 1.00 39.22 84 GLY A C 1
ATOM 651 O O . GLY A 1 84 ? -51.285 2.362 10.477 1.00 39.22 84 GLY A O 1
ATOM 652 N N . SER A 1 85 ? -51.946 4.398 11.182 1.00 43.31 85 SER A N 1
ATOM 653 C CA . SER A 1 85 ? -51.362 4.365 12.520 1.00 43.31 85 SER A CA 1
ATOM 654 C C . SER A 1 85 ? -52.352 3.694 13.474 1.00 43.31 85 SER A C 1
ATOM 656 O O . SER A 1 85 ? -53.395 4.261 13.795 1.00 43.31 85 SER A O 1
ATOM 658 N N . SER A 1 86 ? -52.044 2.470 13.892 1.00 48.97 86 SER A N 1
ATOM 659 C CA . SER A 1 86 ? -52.678 1.796 15.026 1.00 48.97 86 SER A CA 1
ATOM 660 C C . SER A 1 86 ? -51.739 1.902 16.225 1.00 48.97 86 SER A C 1
ATOM 662 O O . SER A 1 86 ? -50.615 1.404 16.169 1.00 48.97 86 SER A O 1
ATOM 664 N N . THR A 1 87 ? -52.184 2.549 17.300 1.00 52.00 87 THR A N 1
ATOM 665 C CA . THR A 1 87 ? -51.491 2.576 18.594 1.00 52.00 87 THR A CA 1
ATOM 666 C C . THR A 1 87 ? -51.431 1.156 19.160 1.00 52.00 87 THR A C 1
ATOM 668 O O . THR A 1 87 ? -52.456 0.614 19.564 1.00 52.00 87 THR A O 1
ATOM 671 N N . GLN A 1 88 ? -50.253 0.530 19.126 1.00 60.62 88 GLN A N 1
ATOM 672 C CA . GLN A 1 88 ? -50.000 -0.762 19.767 1.00 60.62 88 GLN A CA 1
ATOM 673 C C . GLN A 1 88 ? -49.754 -0.544 21.265 1.00 60.62 88 GLN A C 1
ATOM 675 O O . GLN A 1 88 ? -48.817 0.165 21.632 1.00 60.62 88 GLN A O 1
ATOM 680 N N . ASP A 1 89 ? -50.568 -1.166 22.119 1.00 65.44 89 ASP A N 1
ATOM 681 C CA . ASP A 1 89 ? -50.269 -1.308 23.545 1.00 65.44 89 ASP A CA 1
ATOM 682 C C . ASP A 1 89 ? -49.045 -2.227 23.696 1.00 65.44 89 ASP A C 1
ATOM 684 O O . ASP A 1 89 ? -49.080 -3.394 23.301 1.00 65.44 89 ASP A O 1
ATOM 688 N N . ILE A 1 90 ? -47.932 -1.700 24.213 1.00 69.56 90 ILE A N 1
ATOM 689 C CA . ILE A 1 90 ? -46.692 -2.469 24.384 1.00 69.56 90 ILE A CA 1
ATOM 690 C C . ILE A 1 90 ? -46.717 -3.183 25.744 1.00 69.56 90 ILE A C 1
ATOM 692 O O . ILE A 1 90 ? -46.799 -2.533 26.785 1.00 69.56 90 ILE A O 1
ATOM 696 N N . ASP A 1 91 ? -46.612 -4.516 25.737 1.00 83.69 91 ASP A N 1
ATOM 697 C CA . ASP A 1 91 ? -46.481 -5.346 26.946 1.00 83.69 91 ASP A CA 1
ATOM 698 C C . ASP A 1 91 ? -45.233 -4.934 27.763 1.00 83.69 91 ASP A C 1
ATOM 700 O O . ASP A 1 91 ? -44.126 -4.944 27.215 1.00 83.69 91 ASP A O 1
ATOM 704 N N . PRO A 1 92 ? -45.360 -4.589 29.063 1.00 85.88 92 PRO A N 1
ATOM 705 C CA . PRO A 1 92 ? -44.237 -4.153 29.895 1.00 85.88 92 PRO A CA 1
ATOM 706 C C . PRO A 1 92 ? -43.130 -5.208 30.046 1.00 85.88 92 PRO A C 1
ATOM 708 O O . PRO A 1 92 ? -41.963 -4.835 30.189 1.00 85.88 92 PRO A O 1
ATOM 711 N N . VAL A 1 93 ? -43.450 -6.508 29.985 1.00 86.88 93 VAL A N 1
ATOM 712 C CA . VAL A 1 93 ? -42.433 -7.574 30.028 1.00 86.88 93 VAL A CA 1
ATOM 713 C C . VAL A 1 93 ? -41.687 -7.635 28.699 1.00 86.88 93 VAL A C 1
ATOM 715 O O . VAL A 1 93 ? -40.456 -7.594 28.691 1.00 86.88 93 VAL A O 1
ATOM 718 N N . ALA A 1 94 ? -42.409 -7.656 27.574 1.00 82.62 94 ALA A N 1
ATOM 719 C CA . ALA A 1 94 ? -41.807 -7.583 26.244 1.00 82.62 94 ALA A CA 1
ATOM 720 C C . ALA A 1 94 ? -40.956 -6.313 26.059 1.00 82.62 94 ALA A C 1
ATOM 722 O O . ALA A 1 94 ? -39.861 -6.380 25.500 1.00 82.62 94 ALA A O 1
ATOM 723 N N . PHE A 1 95 ? -41.407 -5.174 26.589 1.00 85.25 95 PHE A N 1
ATOM 724 C CA . PHE A 1 95 ? -40.655 -3.921 26.604 1.00 85.25 95 PHE A CA 1
ATOM 725 C C . PHE A 1 95 ? -39.381 -4.022 27.453 1.00 85.25 95 PHE A C 1
ATOM 727 O O . PHE A 1 95 ? -38.311 -3.609 27.008 1.00 85.25 95 PHE A O 1
ATOM 734 N N . GLY A 1 96 ? -39.460 -4.625 28.644 1.00 89.25 96 GLY A N 1
ATOM 735 C CA . GLY A 1 96 ? -38.300 -4.864 29.506 1.00 89.25 96 GLY A CA 1
ATOM 736 C C . GLY A 1 96 ? -37.251 -5.774 28.859 1.00 89.25 96 GLY A C 1
ATOM 737 O O . GLY A 1 96 ? -36.058 -5.470 28.897 1.00 89.25 96 GLY A O 1
ATOM 738 N N . ILE A 1 97 ? -37.687 -6.853 28.201 1.00 89.00 97 ILE A N 1
ATOM 739 C CA . ILE A 1 97 ? -36.804 -7.741 27.431 1.00 89.00 97 ILE A CA 1
ATOM 740 C C . ILE A 1 97 ? -36.185 -6.985 26.250 1.00 89.00 97 ILE A C 1
ATOM 742 O O . ILE A 1 97 ? -34.978 -7.084 26.031 1.00 89.00 97 ILE A O 1
ATOM 746 N N . ALA A 1 98 ? -36.971 -6.194 25.515 1.00 85.88 98 ALA A N 1
ATOM 747 C CA . ALA A 1 98 ? -36.467 -5.392 24.404 1.00 85.88 98 ALA A CA 1
ATOM 748 C C . ALA A 1 98 ? -35.389 -4.394 24.862 1.00 85.88 98 ALA A C 1
ATOM 750 O O . ALA A 1 98 ? -34.336 -4.307 24.234 1.00 85.88 98 ALA A O 1
ATOM 751 N N . LEU A 1 99 ? -35.594 -3.702 25.989 1.00 91.88 99 LEU A N 1
ATOM 752 C CA . LEU A 1 99 ? -34.592 -2.804 26.572 1.00 91.88 99 LEU A CA 1
ATOM 753 C C . LEU A 1 99 ? -33.320 -3.541 27.004 1.00 91.88 99 LEU A C 1
ATOM 755 O O . LEU A 1 99 ? -32.222 -3.039 26.767 1.00 91.88 99 LEU A O 1
ATOM 759 N N . LEU A 1 100 ? -33.444 -4.734 27.595 1.00 92.62 100 LEU A N 1
ATOM 760 C CA . LEU A 1 100 ? -32.293 -5.565 27.955 1.00 92.62 100 LEU A CA 1
ATOM 761 C C . LEU A 1 100 ? -31.490 -5.976 26.713 1.00 92.62 100 LEU A C 1
ATOM 763 O O . LEU A 1 100 ? -30.267 -5.857 26.709 1.00 92.62 100 LEU A O 1
ATOM 767 N N . LEU A 1 101 ? -32.166 -6.429 25.653 1.00 92.25 101 LEU A N 1
ATOM 768 C CA . LEU A 1 101 ? -31.525 -6.821 24.396 1.00 92.25 101 LEU A CA 1
ATOM 769 C C . LEU A 1 101 ? -30.832 -5.635 23.720 1.00 92.25 101 LEU A C 1
ATOM 771 O O . LEU A 1 101 ? -29.695 -5.771 23.272 1.00 92.25 101 LEU A O 1
ATOM 775 N N . VAL A 1 102 ? -31.470 -4.461 23.702 1.00 93.81 102 VAL A N 1
ATOM 776 C CA . VAL A 1 102 ? -30.849 -3.219 23.217 1.00 93.81 102 VAL A CA 1
ATOM 777 C C . VAL A 1 102 ? -29.636 -2.857 24.074 1.00 93.81 102 VAL A C 1
ATOM 779 O O . VAL A 1 102 ? -28.578 -2.553 23.528 1.00 93.81 102 VAL A O 1
ATOM 782 N N . GLY A 1 103 ? -29.743 -2.949 25.401 1.00 92.94 103 GLY A N 1
ATOM 783 C CA . GLY A 1 103 ? -28.635 -2.702 26.322 1.00 92.94 103 GLY A CA 1
ATOM 784 C C . GLY A 1 103 ? -27.444 -3.631 26.079 1.00 92.94 103 GLY A C 1
ATOM 785 O O . GLY A 1 103 ? -26.310 -3.164 25.999 1.00 92.94 103 GLY A O 1
ATOM 786 N N . LEU A 1 104 ? -27.691 -4.929 25.885 1.00 93.62 104 LEU A N 1
ATOM 787 C CA . LEU A 1 104 ? -26.660 -5.915 25.548 1.00 93.62 104 LEU A CA 1
ATOM 788 C C . LEU A 1 104 ? -26.046 -5.666 24.168 1.00 93.62 104 LEU A C 1
ATOM 790 O O . LEU A 1 104 ? -24.832 -5.783 24.019 1.00 93.62 104 LEU A O 1
ATOM 794 N N . ALA A 1 105 ? -26.853 -5.292 23.174 1.00 91.31 105 ALA A N 1
ATOM 795 C CA . ALA A 1 105 ? -26.365 -4.960 21.841 1.00 91.31 105 ALA A CA 1
ATOM 796 C C . ALA A 1 105 ? -25.465 -3.716 21.866 1.00 91.31 105 ALA A C 1
ATOM 798 O O . ALA A 1 105 ? -24.369 -3.742 21.309 1.00 91.31 105 ALA A O 1
ATOM 799 N N . VAL A 1 106 ? -25.878 -2.655 22.568 1.00 92.06 106 VAL A N 1
ATOM 800 C CA . VAL A 1 106 ? -25.068 -1.443 22.763 1.00 92.06 106 VAL A CA 1
ATOM 801 C C . VAL A 1 106 ? -23.792 -1.772 23.533 1.00 92.06 106 VAL A C 1
ATOM 803 O O . VAL A 1 106 ? -22.708 -1.385 23.106 1.00 92.06 106 VAL A O 1
ATOM 806 N N . PHE A 1 107 ? -23.883 -2.533 24.625 1.00 91.31 107 PHE A N 1
ATOM 807 C CA . PHE A 1 107 ? -22.720 -2.962 25.402 1.00 91.31 107 PHE A CA 1
ATOM 808 C C . PHE A 1 107 ? -21.737 -3.781 24.557 1.00 91.31 107 PHE A C 1
ATOM 810 O O . PHE A 1 107 ? -20.532 -3.526 24.582 1.00 91.31 107 PHE A O 1
ATOM 817 N N . GLY A 1 108 ? -22.244 -4.737 23.777 1.00 88.88 108 GLY A N 1
ATOM 818 C CA . GLY A 1 108 ? -21.457 -5.538 22.847 1.00 88.88 108 GLY A CA 1
ATOM 819 C C . GLY A 1 108 ? -20.790 -4.672 21.782 1.00 88.88 108 GLY A C 1
ATOM 820 O O . GLY A 1 108 ? -19.592 -4.810 21.554 1.00 88.88 108 GLY A O 1
ATOM 821 N N . PHE A 1 109 ? -21.519 -3.719 21.198 1.00 88.19 109 PHE A N 1
ATOM 822 C CA . PHE A 1 109 ? -20.991 -2.777 20.211 1.00 88.19 109 PHE A CA 1
ATOM 823 C C . PHE A 1 109 ? -19.893 -1.871 20.787 1.00 88.19 109 PHE A C 1
ATOM 825 O O . PHE A 1 109 ? -18.845 -1.702 20.162 1.00 88.19 109 PHE A O 1
ATOM 832 N N . VAL A 1 110 ? -20.086 -1.319 21.990 1.00 88.62 110 VAL A N 1
ATOM 833 C CA . VAL A 1 110 ? -19.079 -0.489 22.673 1.00 88.62 110 VAL A CA 1
ATOM 834 C C . VAL A 1 110 ? -17.851 -1.323 23.027 1.00 88.62 110 VAL A C 1
ATOM 836 O O . VAL A 1 110 ? -16.730 -0.891 22.775 1.00 88.62 110 VAL A O 1
ATOM 839 N N . THR A 1 111 ? -18.042 -2.540 23.538 1.00 86.69 111 THR A N 1
ATOM 840 C CA . THR A 1 111 ? -16.942 -3.454 23.885 1.00 86.69 111 THR A CA 1
ATOM 841 C C . THR A 1 111 ? -16.169 -3.898 22.652 1.00 86.69 111 THR A C 1
ATOM 843 O O . THR A 1 111 ? -14.942 -3.910 22.674 1.00 86.69 111 THR A O 1
ATOM 846 N N . TYR A 1 112 ? -16.861 -4.190 21.553 1.00 83.94 112 TYR A N 1
ATOM 847 C CA . TYR A 1 112 ? -16.243 -4.493 20.269 1.00 83.94 112 TYR A CA 1
ATOM 848 C C . TYR A 1 112 ? -15.454 -3.292 19.740 1.00 83.94 112 TYR A C 1
ATOM 850 O O . TYR A 1 112 ? -14.288 -3.429 19.389 1.00 83.94 112 TYR A O 1
ATOM 858 N N . SER A 1 113 ? -16.040 -2.095 19.760 1.00 80.88 113 SER A N 1
ATOM 859 C CA . SER A 1 113 ? -15.366 -0.862 19.330 1.00 80.88 113 SER A CA 1
ATOM 860 C C . SER A 1 113 ? -14.144 -0.539 20.198 1.00 80.88 113 SER A C 1
ATOM 862 O O . SER A 1 113 ? -13.109 -0.111 19.690 1.00 80.88 113 SER A O 1
ATOM 864 N N . ALA A 1 114 ? -14.231 -0.782 21.507 1.00 84.81 114 ALA A N 1
ATOM 865 C CA . ALA A 1 114 ? -13.125 -0.657 22.448 1.00 84.81 114 ALA A CA 1
ATOM 866 C C . ALA A 1 114 ? -12.020 -1.685 22.167 1.00 84.81 114 ALA A C 1
ATOM 868 O O . ALA A 1 114 ? -10.842 -1.329 22.139 1.00 84.81 114 ALA A O 1
ATOM 869 N N . ALA A 1 115 ? -12.401 -2.934 21.885 1.00 80.25 115 ALA A N 1
ATOM 870 C CA . ALA A 1 115 ? -11.488 -3.972 21.434 1.00 80.25 115 ALA A CA 1
ATOM 871 C C . ALA A 1 115 ? -10.796 -3.561 20.133 1.00 80.25 115 ALA A C 1
ATOM 873 O O . ALA A 1 115 ? -9.582 -3.644 20.084 1.00 80.25 115 ALA A O 1
ATOM 874 N N . GLN A 1 116 ? -11.488 -3.001 19.139 1.00 74.12 116 GLN A N 1
ATOM 875 C CA . GLN A 1 116 ? -10.871 -2.538 17.884 1.00 74.12 116 GLN A CA 1
ATOM 876 C C . GLN A 1 116 ? -9.839 -1.404 18.070 1.00 74.12 116 GLN A C 1
ATOM 878 O O . GLN A 1 116 ? -8.945 -1.234 17.249 1.00 74.12 116 GLN A O 1
ATOM 883 N N . GLN A 1 117 ? -9.876 -0.648 19.170 1.00 72.19 117 GLN A N 1
ATOM 884 C CA . GLN A 1 117 ? -8.811 0.323 19.477 1.00 72.19 117 GLN A CA 1
ATOM 885 C C . GLN A 1 117 ? -7.530 -0.363 19.998 1.00 72.19 117 GLN A C 1
ATOM 887 O O . GLN A 1 117 ? -6.420 0.177 19.908 1.00 72.19 117 GLN A O 1
ATOM 892 N N . VAL A 1 118 ? -7.661 -1.572 20.546 1.00 72.75 118 VAL A N 1
ATOM 893 C CA . VAL A 1 118 ? -6.588 -2.327 21.211 1.00 72.75 118 VAL A CA 1
ATOM 894 C C . VAL A 1 118 ? -6.141 -3.553 20.396 1.00 72.75 118 VAL A C 1
ATOM 896 O O . VAL A 1 118 ? -4.963 -3.902 20.425 1.00 72.75 118 VAL A O 1
ATOM 899 N N . LEU A 1 119 ? -7.018 -4.138 19.585 1.00 69.69 119 LEU A N 1
ATOM 900 C CA . LEU A 1 119 ? -6.942 -5.485 19.017 1.00 69.69 119 LEU A CA 1
ATOM 901 C C . LEU A 1 119 ? -7.426 -5.513 17.552 1.00 69.69 119 LEU A C 1
ATOM 903 O O . LEU A 1 119 ? -8.418 -6.168 17.237 1.00 69.69 119 LEU A O 1
ATOM 907 N N . PRO A 1 120 ? -6.734 -4.824 16.636 1.00 63.50 120 PRO A N 1
ATOM 908 C CA . PRO A 1 120 ? -6.449 -5.543 15.397 1.00 63.50 120 PRO A CA 1
ATOM 909 C C . PRO A 1 120 ? -4.953 -5.542 15.117 1.00 63.50 120 PRO A C 1
ATOM 911 O O . PRO A 1 120 ? -4.357 -4.492 14.878 1.00 63.50 120 PRO A O 1
ATOM 914 N N . ALA A 1 121 ? -4.331 -6.721 15.173 1.00 69.50 121 ALA A N 1
ATOM 915 C CA . ALA A 1 121 ? -3.002 -6.901 14.603 1.00 69.50 121 ALA A CA 1
ATOM 916 C C . ALA A 1 121 ? -3.073 -6.444 13.144 1.00 69.50 121 ALA A C 1
ATOM 918 O O . ALA A 1 121 ? -3.990 -6.856 12.426 1.00 69.50 121 ALA A O 1
ATOM 919 N N . GLY A 1 122 ? -2.183 -5.543 12.730 1.00 80.12 122 GLY A N 1
ATOM 920 C CA . GLY A 1 122 ? -2.103 -5.252 11.312 1.00 80.12 122 GLY A CA 1
ATOM 921 C C . GLY A 1 122 ? -1.714 -6.519 10.564 1.00 80.12 122 GLY A C 1
ATOM 922 O O . GLY A 1 122 ? -1.250 -7.508 11.140 1.00 80.12 122 GLY A O 1
ATOM 923 N N . GLN A 1 123 ? -2.015 -6.510 9.281 1.00 90.94 123 GLN A N 1
ATOM 924 C CA . GLN A 1 123 ? -1.820 -7.661 8.420 1.00 90.94 123 GLN A CA 1
ATOM 925 C C . GLN A 1 123 ? -0.666 -7.367 7.479 1.00 90.94 123 GLN A C 1
ATOM 927 O O . GLN A 1 123 ? -0.330 -6.204 7.243 1.00 90.94 123 GLN A O 1
ATOM 932 N N . THR A 1 124 ? -0.080 -8.427 6.941 1.00 95.56 124 THR A N 1
ATOM 933 C CA . THR A 1 124 ? 0.793 -8.293 5.786 1.00 95.56 124 THR A CA 1
ATOM 934 C C . THR A 1 124 ? -0.072 -8.018 4.566 1.00 95.56 124 THR A C 1
ATOM 936 O O . THR A 1 124 ? -0.998 -8.779 4.284 1.00 95.56 124 THR A O 1
ATOM 939 N N . GLU A 1 125 ? 0.219 -6.937 3.854 1.00 95.31 125 GLU A N 1
ATOM 940 C CA . GLU A 1 125 ? -0.465 -6.590 2.612 1.00 95.31 125 GLU A CA 1
ATOM 941 C C . GLU A 1 125 ? 0.559 -6.396 1.496 1.00 95.31 125 GLU A C 1
ATOM 943 O O . GLU A 1 125 ? 1.574 -5.726 1.685 1.00 95.31 125 GLU A O 1
ATOM 948 N N . THR A 1 126 ? 0.275 -6.976 0.332 1.00 95.69 126 THR A N 1
ATOM 949 C CA . THR A 1 126 ? 1.119 -6.911 -0.863 1.00 95.69 126 THR A CA 1
ATOM 950 C C . THR A 1 126 ? 0.342 -6.278 -2.010 1.00 95.69 126 THR A C 1
ATOM 952 O O . THR A 1 126 ? -0.829 -6.595 -2.234 1.00 95.69 126 THR A O 1
ATOM 955 N N . LYS A 1 127 ? 1.004 -5.392 -2.754 1.00 93.31 127 LYS A N 1
ATOM 956 C CA . LYS A 1 127 ? 0.552 -4.879 -4.049 1.00 93.31 127 LYS A CA 1
ATOM 957 C C . LYS A 1 127 ? 1.542 -5.300 -5.118 1.00 93.31 127 LYS A C 1
ATOM 959 O O . LYS A 1 127 ? 2.748 -5.275 -4.890 1.00 93.31 127 LYS A O 1
ATOM 964 N N . GLU A 1 128 ? 1.014 -5.647 -6.280 1.00 90.62 128 GLU A N 1
ATOM 965 C CA . GLU A 1 128 ? 1.784 -6.064 -7.447 1.00 90.62 128 GLU A CA 1
ATOM 966 C C . GLU A 1 128 ? 1.307 -5.264 -8.654 1.00 90.62 128 GLU A C 1
ATOM 968 O O . GLU A 1 128 ? 0.108 -5.027 -8.816 1.00 90.62 128 GLU A O 1
ATOM 973 N N . HIS A 1 129 ? 2.237 -4.841 -9.499 1.00 86.12 129 HIS A N 1
ATOM 974 C CA . HIS A 1 129 ? 1.929 -4.256 -10.794 1.00 86.12 129 HIS A CA 1
ATOM 975 C C . HIS A 1 129 ? 3.054 -4.526 -11.791 1.00 86.12 129 HIS A C 1
ATOM 977 O O . HIS A 1 129 ? 4.189 -4.841 -11.431 1.00 86.12 129 HIS A O 1
ATOM 983 N N . VAL A 1 130 ? 2.715 -4.398 -13.069 1.00 86.81 130 VAL A N 1
ATOM 984 C CA . VAL A 1 130 ? 3.659 -4.510 -14.179 1.00 86.81 130 VAL A CA 1
ATOM 985 C C . VAL A 1 130 ? 4.025 -3.124 -14.693 1.00 86.81 130 VAL A C 1
ATOM 987 O O . VAL A 1 130 ? 3.212 -2.200 -14.648 1.00 86.81 130 VAL A O 1
ATOM 990 N N . VAL A 1 131 ? 5.261 -2.977 -15.156 1.00 85.31 131 VAL A N 1
ATOM 991 C CA . VAL A 1 131 ? 5.813 -1.716 -15.646 1.00 85.31 131 VAL A CA 1
ATOM 992 C C . VAL A 1 131 ? 6.260 -1.926 -17.081 1.00 85.31 131 VAL A C 1
ATOM 994 O O . VAL A 1 131 ? 7.281 -2.566 -17.356 1.00 85.31 131 VAL A O 1
ATOM 997 N N . ASP A 1 132 ? 5.456 -1.395 -17.996 1.00 85.25 132 ASP A N 1
ATOM 998 C CA . ASP A 1 132 ? 5.759 -1.395 -19.418 1.00 85.25 132 ASP A CA 1
ATOM 999 C C . ASP A 1 132 ? 6.884 -0.406 -19.738 1.00 85.25 132 ASP A C 1
ATOM 1001 O O . ASP A 1 132 ? 6.999 0.687 -19.170 1.00 85.25 132 ASP A O 1
ATOM 1005 N N . TYR A 1 133 ? 7.710 -0.790 -20.702 1.00 84.38 133 TYR A N 1
ATOM 1006 C CA . TYR A 1 133 ? 8.770 0.039 -21.251 1.00 84.38 133 TYR A CA 1
ATOM 1007 C C . TYR A 1 133 ? 8.739 -0.047 -22.777 1.00 84.38 133 TYR A C 1
ATOM 1009 O O . TYR A 1 133 ? 8.315 -1.052 -23.352 1.00 84.38 133 TYR A O 1
ATOM 1017 N N . ALA A 1 134 ? 9.196 1.010 -23.442 1.00 84.25 134 ALA A N 1
ATOM 1018 C CA . ALA A 1 134 ? 9.382 1.033 -24.887 1.00 84.25 134 ALA A CA 1
ATOM 1019 C C . ALA A 1 134 ? 10.843 1.227 -25.227 1.00 84.25 134 ALA A C 1
ATOM 1021 O O . ALA A 1 134 ? 11.639 1.736 -24.437 1.00 84.25 134 ALA A O 1
ATOM 1022 N N . ARG A 1 135 ? 11.179 0.846 -26.450 1.00 86.50 135 ARG A N 1
ATOM 1023 C CA . ARG A 1 135 ? 12.436 1.236 -27.059 1.00 86.50 135 ARG A CA 1
ATOM 1024 C C . ARG A 1 135 ? 12.281 2.634 -27.633 1.00 86.50 135 ARG A C 1
ATOM 1026 O O . ARG A 1 135 ? 11.409 2.879 -28.457 1.00 86.50 135 ARG A O 1
ATOM 1033 N N . VAL A 1 136 ? 13.151 3.531 -27.211 1.00 84.81 136 VAL A N 1
ATOM 1034 C CA . VAL A 1 136 ? 13.299 4.855 -27.793 1.00 84.81 136 VAL A CA 1
ATOM 1035 C C . VAL A 1 136 ? 13.999 4.692 -29.140 1.00 84.81 136 VAL A C 1
ATOM 1037 O O . VAL A 1 136 ? 15.091 4.124 -29.219 1.00 84.81 136 VAL A O 1
ATOM 1040 N N . VAL A 1 137 ? 13.356 5.153 -30.204 1.00 86.06 137 VAL A N 1
ATOM 1041 C CA . VAL A 1 137 ? 13.888 5.139 -31.570 1.00 86.06 137 VAL A CA 1
ATOM 1042 C C . VAL A 1 137 ? 13.966 6.568 -32.102 1.00 86.06 137 VAL A C 1
ATOM 1044 O O . VAL A 1 137 ? 13.309 7.474 -31.590 1.00 86.06 137 VAL A O 1
ATOM 1047 N N . GLU A 1 138 ? 14.814 6.802 -33.099 1.00 83.19 138 GLU A N 1
ATOM 1048 C CA . GLU A 1 138 ? 14.814 8.085 -33.804 1.00 83.19 138 GLU A CA 1
ATOM 1049 C C . GLU A 1 138 ? 13.538 8.204 -34.638 1.00 83.19 138 GLU A C 1
ATOM 1051 O O . GLU A 1 138 ? 13.135 7.245 -35.298 1.00 83.19 138 GLU A O 1
ATOM 1056 N N . ASP A 1 139 ? 12.902 9.374 -34.591 1.00 76.50 139 ASP A N 1
ATOM 1057 C CA . ASP A 1 139 ? 11.734 9.666 -35.413 1.00 76.50 139 ASP A CA 1
ATOM 1058 C C . ASP A 1 139 ? 12.147 9.687 -36.901 1.00 76.50 139 ASP A C 1
ATOM 1060 O O . ASP A 1 139 ? 12.995 10.510 -37.275 1.00 76.50 139 ASP A O 1
ATOM 1064 N N . PRO A 1 140 ? 11.569 8.824 -37.761 1.00 71.12 140 PRO A N 1
ATOM 1065 C CA . PRO A 1 140 ? 11.877 8.785 -39.191 1.00 71.12 140 PRO A CA 1
ATOM 1066 C C . PRO A 1 140 ? 11.665 10.124 -39.907 1.00 71.12 140 PRO A C 1
ATOM 1068 O O . PRO A 1 140 ? 12.349 10.405 -40.892 1.00 71.12 140 PRO A O 1
ATOM 1071 N N . ASP A 1 141 ? 10.741 10.949 -39.411 1.00 77.88 141 ASP A N 1
ATOM 1072 C CA . ASP A 1 141 ? 10.402 12.255 -39.975 1.00 77.88 141 ASP A CA 1
ATOM 1073 C C . ASP A 1 141 ? 11.271 13.390 -39.391 1.00 77.88 141 ASP A C 1
ATOM 1075 O O . ASP A 1 141 ? 11.149 14.552 -39.787 1.00 77.88 141 ASP A O 1
ATOM 1079 N N . GLY A 1 142 ? 12.189 13.068 -38.471 1.00 69.25 142 GLY A N 1
ATOM 1080 C CA . GLY A 1 142 ? 13.175 13.999 -37.921 1.00 69.25 142 GLY A CA 1
ATOM 1081 C C . GLY A 1 142 ? 12.625 14.987 -36.889 1.00 69.25 142 GLY A C 1
ATOM 1082 O O . GLY A 1 142 ? 13.314 15.952 -36.551 1.00 69.25 142 GLY A O 1
ATOM 1083 N N . TYR A 1 143 ? 11.413 14.770 -36.366 1.00 69.81 143 TYR A N 1
ATOM 1084 C CA . TYR A 1 143 ? 10.813 15.643 -35.350 1.00 69.81 143 TYR A CA 1
ATOM 1085 C C . TYR A 1 143 ? 11.236 15.316 -33.907 1.00 69.81 143 TYR A C 1
ATOM 1087 O O . TYR A 1 143 ? 10.879 16.059 -32.990 1.00 69.81 143 TYR A O 1
ATOM 1095 N N . GLY A 1 144 ? 12.036 14.267 -33.678 1.00 77.56 144 GLY A N 1
ATOM 1096 C CA . GLY A 1 144 ? 12.598 13.964 -32.361 1.00 77.56 144 GLY A CA 1
ATOM 1097 C C . GLY A 1 144 ? 12.817 12.475 -32.103 1.00 77.56 144 GLY A C 1
ATOM 1098 O O . GLY A 1 144 ? 13.469 11.786 -32.883 1.00 77.56 144 GLY A O 1
ATOM 1099 N N . ARG A 1 145 ? 12.324 12.001 -30.953 1.00 75.25 145 ARG A N 1
ATOM 1100 C CA . ARG A 1 145 ? 12.367 10.591 -30.539 1.00 75.25 145 ARG A CA 1
ATOM 1101 C C . ARG A 1 145 ? 10.962 10.007 -30.625 1.00 75.25 145 ARG A C 1
ATOM 1103 O O . ARG A 1 145 ? 10.024 10.648 -30.155 1.00 75.25 145 ARG A O 1
ATOM 1110 N N . ASP A 1 146 ? 10.854 8.801 -31.158 1.00 79.38 146 ASP A N 1
ATOM 1111 C CA . ASP A 1 146 ? 9.635 7.996 -31.179 1.00 79.38 146 ASP A CA 1
ATOM 1112 C C . ASP A 1 146 ? 9.790 6.779 -30.241 1.00 79.38 146 ASP A C 1
ATOM 1114 O O . ASP A 1 146 ? 10.881 6.499 -29.732 1.00 79.38 146 ASP A O 1
ATOM 1118 N N . TYR A 1 147 ? 8.694 6.081 -29.953 1.00 81.50 147 TYR A N 1
ATOM 1119 C CA . TYR A 1 147 ? 8.657 4.956 -29.020 1.00 81.50 147 TYR A CA 1
ATOM 1120 C C . TYR A 1 147 ? 8.101 3.705 -29.702 1.00 81.50 147 TYR A C 1
ATOM 1122 O O . TYR A 1 147 ? 6.933 3.635 -30.080 1.00 81.50 147 TYR A O 1
ATOM 1130 N N . GLU A 1 148 ? 8.929 2.668 -29.793 1.00 82.31 148 GLU A N 1
ATOM 1131 C CA . GLU A 1 148 ? 8.499 1.331 -30.188 1.00 82.31 148 GLU A CA 1
ATOM 1132 C C . GLU A 1 148 ? 7.973 0.586 -28.949 1.00 82.31 148 GLU A C 1
ATOM 1134 O O . GLU A 1 148 ? 8.730 0.218 -28.046 1.00 82.31 148 GLU A O 1
ATOM 1139 N N . TYR A 1 149 ? 6.655 0.390 -28.893 1.00 79.19 149 TYR A N 1
ATOM 1140 C CA . TYR A 1 149 ? 5.955 -0.324 -27.819 1.00 79.19 149 TYR A CA 1
ATOM 1141 C C . TYR A 1 149 ? 5.976 -1.852 -28.032 1.00 79.19 149 TYR A C 1
ATOM 1143 O O . TYR A 1 149 ? 6.205 -2.329 -29.140 1.00 79.19 149 TYR A O 1
ATOM 1151 N N . ASN A 1 150 ? 5.649 -2.631 -26.990 1.00 76.31 150 ASN A N 1
ATOM 1152 C CA . ASN A 1 150 ? 5.617 -4.109 -27.006 1.00 76.31 150 ASN A CA 1
ATOM 1153 C C . ASN A 1 150 ? 6.982 -4.770 -27.265 1.00 76.31 150 ASN A C 1
ATOM 1155 O O . ASN A 1 150 ? 7.084 -5.802 -27.926 1.00 76.31 150 ASN A O 1
ATOM 1159 N N . VAL A 1 151 ? 8.045 -4.181 -26.724 1.00 82.94 151 VAL A N 1
ATOM 1160 C CA . VAL A 1 151 ? 9.431 -4.616 -26.958 1.00 82.94 151 VAL A CA 1
ATOM 1161 C C . VAL A 1 151 ? 9.871 -5.810 -26.110 1.00 82.94 151 VAL A C 1
ATOM 1163 O O . VAL A 1 151 ? 11.026 -6.228 -26.203 1.00 82.94 151 VAL A O 1
ATOM 1166 N N . GLY A 1 152 ? 8.988 -6.372 -25.287 1.00 83.19 152 GLY A N 1
ATOM 1167 C CA . GLY A 1 152 ? 9.251 -7.545 -24.458 1.00 83.19 152 GLY A CA 1
ATOM 1168 C C . GLY A 1 152 ? 8.305 -7.636 -23.257 1.00 83.19 152 GLY A C 1
ATOM 1169 O O . GLY A 1 152 ? 7.440 -6.773 -23.102 1.00 83.19 152 GLY A O 1
ATOM 1170 N N . PRO A 1 153 ? 8.451 -8.680 -22.421 1.00 89.50 153 PRO A N 1
ATOM 1171 C CA . PRO A 1 153 ? 7.735 -8.792 -21.153 1.00 89.50 153 PRO A CA 1
ATOM 1172 C C . PRO A 1 153 ? 8.008 -7.588 -20.233 1.00 89.50 153 PRO A C 1
ATOM 1174 O O . PRO A 1 153 ? 9.169 -7.188 -20.123 1.00 89.50 153 PRO A O 1
ATOM 1177 N N . PRO A 1 154 ? 6.987 -7.028 -19.558 1.00 88.88 154 PRO A N 1
ATOM 1178 C CA . PRO A 1 154 ? 7.157 -5.881 -18.670 1.00 88.88 154 PRO A CA 1
ATOM 1179 C C . PRO A 1 154 ? 7.924 -6.248 -17.397 1.00 88.88 154 PRO A C 1
ATOM 1181 O O . PRO A 1 154 ? 7.979 -7.412 -17.004 1.00 88.88 154 PRO A O 1
ATOM 1184 N N . LEU A 1 155 ? 8.489 -5.247 -16.723 1.00 90.31 155 LEU A N 1
ATOM 1185 C CA . LEU A 1 155 ? 9.104 -5.438 -15.410 1.00 90.31 155 LEU A CA 1
ATOM 1186 C C . LEU A 1 155 ? 8.005 -5.729 -14.376 1.00 90.31 155 LEU A C 1
ATOM 1188 O O . LEU A 1 155 ? 6.979 -5.051 -14.354 1.00 90.31 155 LEU A O 1
ATOM 1192 N N . GLU A 1 156 ? 8.207 -6.721 -13.517 1.00 92.94 156 GLU A N 1
ATOM 1193 C CA . GLU A 1 156 ? 7.268 -7.057 -12.443 1.00 92.94 156 GLU A CA 1
ATOM 1194 C C . GLU A 1 156 ? 7.724 -6.377 -11.149 1.00 92.94 156 GLU A C 1
ATOM 1196 O O . GLU A 1 156 ? 8.871 -6.546 -10.728 1.00 92.94 156 GLU A O 1
ATOM 1201 N N . VAL A 1 157 ? 6.839 -5.611 -10.512 1.00 92.56 157 VAL A N 1
ATOM 1202 C CA . VAL A 1 157 ? 7.131 -4.903 -9.261 1.00 92.56 157 VAL A CA 1
ATOM 1203 C C . VAL A 1 157 ? 6.092 -5.269 -8.212 1.00 92.56 157 VAL A C 1
ATOM 1205 O O . VAL A 1 157 ? 4.889 -5.126 -8.425 1.00 92.56 157 VAL A O 1
ATOM 1208 N N . ALA A 1 158 ? 6.565 -5.713 -7.053 1.00 94.31 158 ALA A N 1
ATOM 1209 C CA . ALA A 1 158 ? 5.753 -5.988 -5.881 1.00 94.31 158 ALA A CA 1
ATOM 1210 C C . ALA A 1 158 ? 6.266 -5.183 -4.689 1.00 94.31 158 ALA A C 1
ATOM 1212 O O . ALA A 1 158 ? 7.470 -5.033 -4.497 1.00 94.31 158 ALA A O 1
ATOM 1213 N N . TYR A 1 159 ? 5.365 -4.689 -3.852 1.00 95.19 159 TYR A N 1
ATOM 1214 C CA . TYR A 1 159 ? 5.719 -4.058 -2.587 1.00 95.19 159 TYR A CA 1
ATOM 1215 C C . TYR A 1 159 ? 4.790 -4.564 -1.495 1.00 95.19 159 TYR A C 1
ATOM 1217 O O . TYR A 1 159 ? 3.591 -4.734 -1.703 1.00 95.19 159 TYR A O 1
ATOM 1225 N N . THR A 1 160 ? 5.374 -4.886 -0.346 1.00 97.38 160 THR A N 1
ATOM 1226 C CA . THR A 1 160 ? 4.706 -5.569 0.760 1.00 97.38 160 THR A CA 1
ATOM 1227 C C . THR A 1 160 ? 4.957 -4.829 2.054 1.00 97.38 160 THR A C 1
ATOM 1229 O O . THR A 1 160 ? 6.105 -4.636 2.441 1.00 97.38 160 THR A O 1
ATOM 1232 N N . LEU A 1 161 ? 3.889 -4.468 2.751 1.00 97.06 161 LEU A N 1
ATOM 1233 C CA . LEU A 1 161 ? 3.948 -3.929 4.098 1.00 97.06 161 LEU A CA 1
ATOM 1234 C C . LEU A 1 161 ? 3.669 -5.075 5.067 1.00 97.06 161 LEU A C 1
ATOM 1236 O O . LEU A 1 161 ? 2.565 -5.612 5.075 1.00 97.06 161 LEU A O 1
ATOM 1240 N N . GLU A 1 162 ? 4.663 -5.476 5.860 1.00 96.12 162 GLU A N 1
ATOM 1241 C CA . GLU A 1 162 ? 4.545 -6.654 6.736 1.00 96.12 162 GLU A CA 1
ATOM 1242 C C . GLU A 1 162 ? 3.482 -6.487 7.819 1.00 96.12 162 GLU A C 1
ATOM 1244 O O . GLU A 1 162 ? 2.820 -7.456 8.194 1.00 96.12 162 GLU A O 1
ATOM 1249 N N . ASN A 1 163 ? 3.302 -5.259 8.300 1.00 94.88 163 ASN A N 1
ATOM 1250 C CA . ASN A 1 163 ? 2.298 -4.923 9.286 1.00 94.88 163 ASN A CA 1
ATOM 1251 C C . ASN A 1 163 ? 1.671 -3.557 8.975 1.00 94.88 163 ASN A C 1
ATOM 1253 O O . ASN A 1 163 ? 2.280 -2.507 9.181 1.00 94.88 163 ASN A O 1
ATOM 1257 N N . THR A 1 164 ? 0.419 -3.573 8.524 1.00 94.56 164 THR A N 1
ATOM 1258 C CA . THR A 1 164 ? -0.362 -2.367 8.200 1.00 94.56 164 THR A CA 1
ATOM 1259 C C . THR A 1 164 ? -0.800 -1.549 9.419 1.00 94.56 164 THR A C 1
ATOM 1261 O O . THR A 1 164 ? -1.291 -0.431 9.261 1.00 94.56 164 THR A O 1
ATOM 1264 N N . VAL A 1 165 ? -0.633 -2.055 10.650 1.00 92.88 165 VAL A N 1
ATOM 1265 C CA . VAL A 1 165 ? -1.048 -1.358 11.876 1.00 92.88 165 VAL A CA 1
ATOM 1266 C C . VAL A 1 165 ? -0.020 -1.526 12.993 1.00 92.88 165 VAL A C 1
ATOM 1268 O O . VAL A 1 165 ? 0.113 -2.598 13.586 1.00 92.88 165 VAL A O 1
ATOM 1271 N N . ILE A 1 166 ? 0.625 -0.424 13.377 1.00 92.19 166 ILE A N 1
ATOM 1272 C CA . ILE A 1 166 ? 1.655 -0.400 14.429 1.00 92.19 166 ILE A CA 1
ATOM 1273 C C . ILE A 1 166 ? 1.297 0.566 15.571 1.00 92.19 166 ILE A C 1
ATOM 1275 O O . ILE A 1 166 ? 0.417 1.426 15.436 1.00 92.19 166 ILE A O 1
ATOM 1279 N N . SER A 1 167 ? 1.940 0.416 16.733 1.00 90.38 167 SER A N 1
ATOM 1280 C CA . SER A 1 167 ? 1.805 1.353 17.857 1.00 90.38 167 SER A CA 1
ATOM 1281 C C . SER A 1 167 ? 2.964 2.359 17.902 1.00 90.38 167 SER A C 1
ATOM 1283 O O . SER A 1 167 ? 3.995 2.154 17.263 1.00 90.38 167 SER A O 1
ATOM 1285 N N . PRO A 1 168 ? 2.821 3.470 18.647 1.00 91.50 168 PRO A N 1
ATOM 1286 C CA . PRO A 1 168 ? 3.926 4.399 18.859 1.00 91.50 168 PRO A CA 1
ATOM 1287 C C . PRO A 1 168 ? 5.159 3.696 19.450 1.00 91.50 168 PRO A C 1
ATOM 1289 O O . PRO A 1 168 ? 5.047 3.035 20.480 1.00 91.50 168 PRO A O 1
ATOM 1292 N N . GLY A 1 169 ? 6.319 3.867 18.813 1.00 90.56 169 GLY A N 1
ATOM 1293 C CA . GLY A 1 169 ? 7.590 3.227 19.175 1.00 90.56 169 GLY A CA 1
ATOM 1294 C C . GLY A 1 169 ? 7.915 1.972 18.359 1.00 90.56 169 GLY A C 1
ATOM 1295 O O . GLY A 1 169 ? 9.076 1.560 18.323 1.00 90.56 169 GLY A O 1
ATOM 1296 N N . ASP A 1 170 ? 6.927 1.402 17.668 1.00 93.62 170 ASP A N 1
ATOM 1297 C CA . ASP A 1 170 ? 7.109 0.221 16.830 1.00 93.62 170 ASP A CA 1
ATOM 1298 C C . ASP A 1 170 ? 7.703 0.576 15.454 1.00 93.62 170 ASP A C 1
ATOM 1300 O O . ASP A 1 170 ? 7.783 1.737 15.032 1.00 93.62 170 ASP A O 1
ATOM 1304 N N . ARG A 1 171 ? 8.097 -0.470 14.729 1.00 95.38 171 ARG A N 1
ATOM 1305 C CA . ARG A 1 171 ? 8.588 -0.421 13.351 1.00 95.38 171 ARG A CA 1
ATOM 1306 C C . ARG A 1 171 ? 7.982 -1.562 12.537 1.00 95.38 171 ARG A C 1
ATOM 1308 O O . ARG A 1 171 ? 7.659 -2.607 13.098 1.00 95.38 171 ARG A O 1
ATOM 1315 N N . THR A 1 172 ? 7.834 -1.356 11.235 1.00 96.44 172 THR A N 1
ATOM 1316 C CA . THR A 1 172 ? 7.406 -2.377 10.267 1.00 96.44 172 THR A CA 1
ATOM 1317 C C . THR A 1 172 ? 8.339 -2.378 9.063 1.00 96.44 172 THR A C 1
ATOM 1319 O O . THR A 1 172 ? 9.014 -1.383 8.803 1.00 96.44 172 THR A O 1
ATOM 1322 N N . THR A 1 173 ? 8.360 -3.479 8.322 1.00 97.75 173 THR A N 1
ATOM 1323 C CA . THR A 1 173 ? 9.117 -3.600 7.076 1.00 97.75 173 THR A CA 1
ATOM 1324 C C . THR A 1 173 ? 8.213 -3.295 5.888 1.00 97.75 173 THR A C 1
ATOM 1326 O O . THR A 1 173 ? 7.103 -3.830 5.793 1.00 97.75 173 THR A O 1
ATOM 1329 N N . LEU A 1 174 ? 8.695 -2.452 4.980 1.00 97.62 174 LEU A N 1
ATOM 1330 C CA . LEU A 1 174 ? 8.187 -2.304 3.624 1.00 97.62 174 LEU A CA 1
ATOM 1331 C C . LEU A 1 174 ? 9.194 -2.977 2.688 1.00 97.62 174 LEU A C 1
ATOM 1333 O O . LEU A 1 174 ? 10.305 -2.491 2.520 1.00 97.62 174 LEU A O 1
ATOM 1337 N N . ARG A 1 175 ? 8.830 -4.120 2.114 1.00 98.19 175 ARG A N 1
ATOM 1338 C CA . ARG A 1 175 ? 9.676 -4.883 1.193 1.00 98.19 175 ARG A CA 1
ATOM 1339 C C . ARG A 1 175 ? 9.306 -4.539 -0.239 1.00 98.19 175 ARG A C 1
ATOM 1341 O O . ARG A 1 175 ? 8.152 -4.722 -0.608 1.00 98.19 175 ARG A O 1
ATOM 1348 N N . VAL A 1 176 ? 10.266 -4.111 -1.046 1.00 97.31 176 VAL A N 1
ATOM 1349 C CA . VAL A 1 176 ? 10.110 -3.880 -2.487 1.00 97.31 176 VAL A CA 1
ATOM 1350 C C . VAL A 1 176 ? 10.805 -5.009 -3.229 1.00 97.31 176 VAL A C 1
ATOM 1352 O O . VAL A 1 176 ? 11.912 -5.397 -2.883 1.00 97.31 176 VAL A O 1
ATOM 1355 N N . THR A 1 177 ? 10.146 -5.588 -4.223 1.00 97.81 177 THR A N 1
ATOM 1356 C CA . THR A 1 177 ? 10.675 -6.670 -5.051 1.00 97.81 177 THR A CA 1
ATOM 1357 C C . THR A 1 177 ? 10.485 -6.317 -6.513 1.00 97.81 177 THR A C 1
ATOM 1359 O O . THR A 1 177 ? 9.388 -5.969 -6.937 1.00 97.81 177 THR A O 1
ATOM 1362 N N . VAL A 1 178 ? 11.565 -6.414 -7.276 1.00 96.81 178 VAL A N 1
ATOM 1363 C CA . VAL A 1 178 ? 11.615 -6.109 -8.701 1.00 96.81 178 VAL A CA 1
ATOM 1364 C C . VAL A 1 178 ? 12.116 -7.346 -9.420 1.00 96.81 178 VAL A C 1
ATOM 1366 O O . VAL A 1 178 ? 13.192 -7.852 -9.104 1.00 96.81 178 VAL A O 1
ATOM 1369 N N . ARG A 1 179 ? 11.353 -7.836 -10.390 1.00 97.56 179 ARG A N 1
ATOM 1370 C CA . ARG A 1 179 ? 11.705 -9.005 -11.191 1.00 97.56 179 ARG A CA 1
ATOM 1371 C C . ARG A 1 179 ? 11.752 -8.636 -12.663 1.00 97.56 179 ARG A C 1
ATOM 1373 O O . ARG A 1 179 ? 10.866 -7.960 -13.179 1.00 97.56 179 ARG A O 1
ATOM 1380 N N . ASN A 1 180 ? 12.790 -9.117 -13.338 1.00 96.56 180 ASN A N 1
ATOM 1381 C CA . ASN A 1 180 ? 12.974 -8.947 -14.770 1.00 96.56 180 ASN A CA 1
ATOM 1382 C C . ASN A 1 180 ? 12.602 -10.239 -15.521 1.00 96.56 180 ASN A C 1
ATOM 1384 O O . ASN A 1 180 ? 13.451 -11.118 -15.666 1.00 96.56 180 ASN A O 1
ATOM 1388 N N . PRO A 1 181 ? 11.364 -10.386 -16.025 1.00 95.19 181 PRO A N 1
ATOM 1389 C CA . PRO A 1 181 ? 10.973 -11.536 -16.840 1.00 95.19 181 PRO A CA 1
ATOM 1390 C C . PRO A 1 181 ? 11.410 -11.419 -18.311 1.00 95.19 181 PRO A C 1
ATOM 1392 O O . PRO A 1 181 ? 11.141 -12.332 -19.091 1.00 95.19 181 PRO A O 1
ATOM 1395 N N . SER A 1 182 ? 12.042 -10.313 -18.718 1.00 91.94 182 SER A N 1
ATOM 1396 C CA . SER A 1 182 ? 12.452 -10.105 -20.107 1.00 91.94 182 SER A CA 1
ATOM 1397 C C . SER A 1 182 ? 13.656 -10.970 -20.500 1.00 91.94 182 SER A C 1
ATOM 1399 O O . SER A 1 182 ? 14.327 -11.580 -19.669 1.00 91.94 182 SER A O 1
ATOM 1401 N N . ASP A 1 183 ? 13.947 -11.001 -21.799 1.00 92.44 183 ASP A N 1
ATOM 1402 C CA . ASP A 1 183 ? 15.081 -11.716 -22.392 1.00 92.44 183 ASP A CA 1
ATOM 1403 C C . ASP A 1 183 ? 16.398 -10.921 -22.370 1.00 92.44 183 ASP A C 1
ATOM 1405 O O . ASP A 1 183 ? 17.419 -11.386 -22.882 1.00 92.44 183 ASP A O 1
ATOM 1409 N N . ARG A 1 184 ? 16.400 -9.725 -21.772 1.00 92.12 184 ARG A N 1
ATOM 1410 C CA . ARG A 1 184 ? 17.561 -8.829 -21.716 1.00 92.12 184 ARG A CA 1
ATOM 1411 C C . ARG A 1 184 ? 17.798 -8.296 -20.315 1.00 92.12 184 ARG A C 1
ATOM 1413 O O . ARG A 1 184 ? 16.946 -8.386 -19.439 1.00 92.12 184 ARG A O 1
ATOM 1420 N N . ARG A 1 185 ? 18.983 -7.727 -20.098 1.00 95.06 185 ARG A N 1
ATOM 1421 C CA . ARG A 1 185 ? 19.267 -7.006 -18.856 1.00 95.06 185 ARG A CA 1
ATOM 1422 C C . ARG A 1 185 ? 18.416 -5.739 -18.801 1.00 95.06 185 ARG A C 1
ATOM 1424 O O . ARG A 1 185 ? 18.392 -5.005 -19.783 1.00 95.06 185 ARG A O 1
ATOM 1431 N N . LEU A 1 186 ? 17.780 -5.488 -17.660 1.00 93.62 186 LEU A N 1
ATOM 1432 C CA . LEU A 1 186 ? 17.069 -4.248 -17.363 1.00 93.62 186 LEU A CA 1
ATOM 1433 C C . LEU A 1 186 ? 17.644 -3.621 -16.094 1.00 93.62 186 LEU A C 1
ATOM 1435 O O . LEU A 1 186 ? 17.794 -4.274 -15.067 1.00 93.62 186 LEU A O 1
ATOM 1439 N N . SER A 1 187 ? 17.931 -2.338 -16.180 1.00 94.56 187 SER A N 1
ATOM 1440 C CA . SER A 1 187 ? 18.478 -1.472 -15.147 1.00 94.56 187 SER A CA 1
ATOM 1441 C C . SER A 1 187 ? 17.610 -0.234 -15.006 1.00 94.56 187 SER A C 1
ATOM 1443 O O . SER A 1 187 ? 17.010 0.226 -15.986 1.00 94.56 187 SER A O 1
ATOM 1445 N N . GLY A 1 188 ? 17.558 0.298 -13.793 1.00 92.69 188 GLY A N 1
ATOM 1446 C CA . GLY A 1 188 ? 16.626 1.350 -13.440 1.00 92.69 188 GLY A CA 1
ATOM 1447 C C . GLY A 1 188 ? 16.577 1.616 -11.944 1.00 92.69 188 GLY A C 1
ATOM 1448 O O . GLY A 1 188 ? 17.484 1.231 -11.206 1.00 92.69 188 GLY A O 1
ATOM 1449 N N . ALA A 1 189 ? 15.502 2.264 -11.510 1.00 93.38 189 ALA A N 1
ATOM 1450 C CA . ALA A 1 189 ? 15.266 2.584 -10.110 1.00 93.38 189 ALA A CA 1
ATOM 1451 C C . ALA A 1 189 ? 13.791 2.417 -9.742 1.00 93.38 189 ALA A C 1
ATOM 1453 O O . ALA A 1 189 ? 12.925 2.470 -10.612 1.00 93.38 189 ALA A O 1
ATOM 1454 N N . VAL A 1 190 ? 13.507 2.242 -8.455 1.00 92.75 190 VAL A N 1
ATOM 1455 C CA . VAL A 1 190 ? 12.159 2.269 -7.888 1.00 92.75 190 VAL A CA 1
ATOM 1456 C C . VAL A 1 190 ? 12.098 3.321 -6.791 1.00 92.75 190 VAL A C 1
ATOM 1458 O O . VAL A 1 190 ? 12.747 3.174 -5.757 1.00 92.75 190 VAL A O 1
ATOM 1461 N N . ASP A 1 191 ? 11.302 4.363 -7.004 1.00 92.88 191 ASP A N 1
ATOM 1462 C CA . ASP A 1 191 ? 11.023 5.384 -6.000 1.00 92.88 191 ASP A CA 1
ATOM 1463 C C . ASP A 1 191 ? 9.928 4.889 -5.064 1.00 92.88 191 ASP A C 1
ATOM 1465 O O . ASP A 1 191 ? 8.825 4.552 -5.495 1.00 92.88 191 ASP A O 1
ATOM 1469 N N . VAL A 1 192 ? 10.220 4.867 -3.767 1.00 93.44 192 VAL A N 1
ATOM 1470 C CA . VAL A 1 192 ? 9.249 4.544 -2.724 1.00 93.44 192 VAL A CA 1
ATOM 1471 C C . VAL A 1 192 ? 8.710 5.848 -2.156 1.00 93.44 192 VAL A C 1
ATOM 1473 O O . VAL A 1 192 ? 9.436 6.599 -1.503 1.00 93.44 192 VAL A O 1
ATOM 1476 N N . THR A 1 193 ? 7.427 6.118 -2.383 1.00 91.00 193 THR A N 1
ATOM 1477 C CA . THR A 1 193 ? 6.786 7.372 -1.978 1.00 91.00 193 THR A CA 1
ATOM 1478 C C . THR A 1 193 ? 5.872 7.154 -0.782 1.00 91.00 193 THR A C 1
ATOM 1480 O O . THR A 1 193 ? 5.019 6.270 -0.789 1.00 91.00 193 THR A O 1
ATOM 1483 N N . GLN A 1 194 ? 6.044 7.990 0.240 1.00 91.75 194 GLN A N 1
ATOM 1484 C CA . GLN A 1 194 ? 5.174 8.116 1.403 1.00 91.75 194 GLN A CA 1
ATOM 1485 C C . GLN A 1 194 ? 4.268 9.338 1.245 1.00 91.75 194 GLN A C 1
ATOM 1487 O O . GLN A 1 194 ? 4.757 10.426 0.924 1.00 91.75 194 GLN A O 1
ATOM 1492 N N . VAL A 1 195 ? 2.976 9.182 1.549 1.00 88.06 195 VAL A N 1
ATOM 1493 C CA . VAL A 1 195 ? 1.997 10.275 1.535 1.00 88.06 195 VAL A CA 1
ATOM 1494 C C . VAL A 1 195 ? 1.155 10.333 2.795 1.00 88.06 195 VAL A C 1
ATOM 1496 O O . VAL A 1 195 ? 0.611 9.319 3.219 1.00 88.06 195 VAL A O 1
ATOM 1499 N N . THR A 1 196 ? 1.017 11.517 3.396 1.00 85.56 196 THR A N 1
ATOM 1500 C CA . THR A 1 196 ? 0.200 11.726 4.606 1.00 85.56 196 THR A CA 1
ATOM 1501 C C . THR A 1 196 ? -0.956 12.700 4.361 1.00 85.56 196 THR A C 1
ATOM 1503 O O . THR A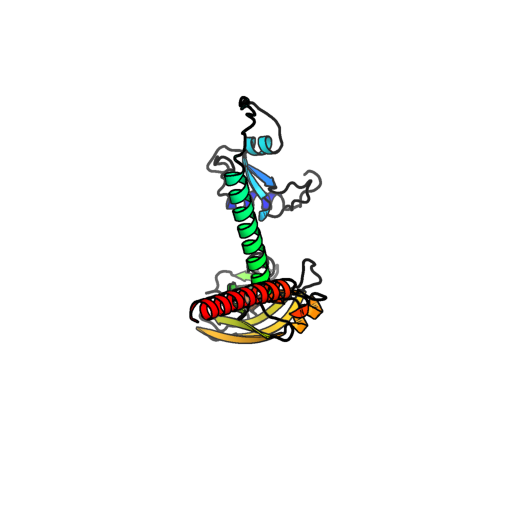 1 196 ? -0.778 13.854 4.001 1.00 85.56 196 THR A O 1
ATOM 1506 N N . GLY A 1 197 ? -2.201 12.287 4.582 1.00 69.19 197 GLY A N 1
ATOM 1507 C CA . GLY A 1 197 ? -3.351 13.176 4.360 1.00 69.19 197 GLY A CA 1
ATOM 1508 C C . GLY A 1 197 ? -3.638 13.465 2.877 1.00 69.19 197 GLY A C 1
ATOM 1509 O O . GLY A 1 197 ? -3.277 12.688 2.003 1.00 69.19 197 GLY A O 1
ATOM 1510 N N . TRP A 1 198 ? -4.358 14.558 2.598 1.00 53.19 198 TRP A N 1
ATOM 1511 C CA . TRP A 1 198 ? -5.055 14.759 1.313 1.00 53.19 198 TRP A CA 1
ATOM 1512 C C . TRP A 1 198 ? -4.452 15.834 0.394 1.00 53.19 198 TRP A C 1
ATOM 1514 O O . TRP A 1 198 ? -4.989 16.075 -0.687 1.00 53.19 198 TRP A O 1
ATOM 1524 N N . THR A 1 199 ? -3.392 16.530 0.813 1.00 53.06 199 THR A N 1
ATOM 1525 C CA . THR A 1 199 ? -2.774 17.614 0.029 1.00 53.06 199 THR A CA 1
ATOM 1526 C C . THR A 1 199 ? -1.606 17.094 -0.807 1.00 53.06 199 THR A C 1
ATOM 1528 O O . THR A 1 199 ? -0.969 16.107 -0.472 1.00 53.06 199 THR A O 1
ATOM 1531 N N . THR A 1 200 ? -1.288 17.749 -1.922 1.00 50.56 200 THR A N 1
ATOM 1532 C CA . THR A 1 200 ? -0.131 17.376 -2.761 1.00 50.56 200 THR A CA 1
ATOM 1533 C C . THR A 1 200 ? 1.221 17.645 -2.098 1.00 50.56 200 THR A C 1
ATOM 1535 O O . THR A 1 200 ? 2.213 17.050 -2.504 1.00 50.56 200 THR A O 1
ATOM 1538 N N . ASP A 1 201 ? 1.257 18.495 -1.069 1.00 59.03 201 ASP A N 1
ATOM 1539 C CA . ASP A 1 201 ? 2.475 18.848 -0.319 1.00 59.03 201 ASP A CA 1
ATOM 1540 C C . ASP A 1 201 ? 2.896 17.771 0.687 1.00 59.03 201 ASP A C 1
ATOM 1542 O O . ASP A 1 201 ? 3.953 17.867 1.311 1.00 59.03 201 ASP A O 1
ATOM 1546 N N . SER A 1 202 ? 2.074 16.739 0.857 1.00 71.94 202 SER A N 1
ATOM 1547 C CA . SER A 1 202 ? 2.339 15.658 1.790 1.00 71.94 202 SER A CA 1
ATOM 1548 C C . SER A 1 202 ? 3.000 14.444 1.149 1.00 71.94 202 SER A C 1
ATOM 1550 O O . SER A 1 202 ? 2.916 13.352 1.699 1.00 71.94 202 SER A O 1
ATOM 1552 N N . ARG A 1 203 ? 3.645 14.611 -0.011 1.00 83.00 203 ARG A N 1
ATOM 1553 C CA . ARG A 1 203 ? 4.373 13.539 -0.697 1.00 83.00 203 ARG A CA 1
ATOM 1554 C C . ARG A 1 203 ? 5.866 13.626 -0.441 1.00 83.00 203 ARG A C 1
ATOM 1556 O O . ARG A 1 203 ? 6.466 14.691 -0.574 1.00 83.00 203 ARG A O 1
ATOM 1563 N N . ARG A 1 204 ? 6.480 12.481 -0.158 1.00 87.75 204 ARG A N 1
ATOM 1564 C CA . ARG A 1 204 ? 7.923 12.356 0.034 1.00 87.75 204 ARG A CA 1
ATOM 1565 C C . ARG A 1 204 ? 8.429 11.037 -0.534 1.00 87.75 204 ARG A C 1
ATOM 1567 O O . ARG A 1 204 ? 7.979 9.981 -0.102 1.00 87.75 204 ARG A O 1
ATOM 1574 N N . VAL A 1 205 ? 9.427 11.094 -1.412 1.00 90.31 205 VAL A N 1
ATOM 1575 C CA . VAL A 1 205 ? 10.241 9.915 -1.742 1.00 90.31 205 VAL A CA 1
ATOM 1576 C C . VAL A 1 205 ? 11.109 9.604 -0.524 1.00 90.31 205 VAL A C 1
ATOM 1578 O O . VAL A 1 205 ? 11.900 10.445 -0.087 1.00 90.31 205 VAL A O 1
ATOM 1581 N N . ILE A 1 206 ? 10.889 8.443 0.086 1.00 93.31 206 ILE A N 1
ATOM 1582 C CA . ILE A 1 206 ? 11.609 8.016 1.291 1.00 93.31 206 ILE A CA 1
ATOM 1583 C C . ILE A 1 206 ? 12.837 7.173 0.967 1.00 93.31 206 ILE A C 1
ATOM 1585 O O . ILE A 1 206 ? 13.738 7.118 1.795 1.00 93.31 206 ILE A O 1
ATOM 1589 N N . GLU A 1 207 ? 12.876 6.566 -0.219 1.00 95.62 207 GLU A N 1
ATOM 1590 C CA . GLU A 1 207 ? 13.984 5.745 -0.697 1.00 95.62 207 GLU A CA 1
ATOM 1591 C C . GLU A 1 207 ? 13.925 5.605 -2.220 1.00 95.62 207 GLU A C 1
ATOM 1593 O O . GLU A 1 207 ? 12.834 5.626 -2.800 1.00 95.62 207 GLU A O 1
ATOM 1598 N N . GLN A 1 208 ? 15.087 5.420 -2.847 1.00 94.94 208 GLN A N 1
ATOM 1599 C CA . GLN A 1 208 ? 15.199 5.126 -4.272 1.00 94.94 208 GLN A CA 1
ATOM 1600 C C . GLN A 1 208 ? 16.041 3.860 -4.470 1.00 94.94 208 GLN A C 1
ATOM 1602 O O . GLN A 1 208 ? 17.269 3.883 -4.389 1.00 94.94 208 GLN A O 1
ATOM 1607 N N . VAL A 1 209 ? 15.371 2.752 -4.777 1.00 94.62 209 VAL A N 1
ATOM 1608 C CA . VAL A 1 209 ? 15.987 1.427 -4.910 1.00 94.62 209 VAL A CA 1
ATOM 1609 C C . VAL A 1 209 ? 16.530 1.244 -6.323 1.00 94.62 209 VAL A C 1
ATOM 1611 O O . VAL A 1 209 ? 15.765 1.119 -7.276 1.00 94.62 209 VAL A O 1
ATOM 1614 N N . GLN A 1 210 ? 17.851 1.220 -6.478 1.00 96.12 210 GLN A N 1
ATOM 1615 C CA . GLN A 1 210 ? 18.506 1.005 -7.772 1.00 96.12 210 GLN A CA 1
ATOM 1616 C C . GLN A 1 210 ? 18.556 -0.487 -8.123 1.00 96.12 210 GLN A C 1
ATOM 1618 O O . GLN A 1 210 ? 18.865 -1.315 -7.269 1.00 96.12 210 GLN A O 1
ATOM 1623 N N . PHE A 1 211 ? 18.332 -0.841 -9.391 1.00 95.56 211 PHE A N 1
ATOM 1624 C CA . PHE A 1 211 ? 18.432 -2.225 -9.860 1.00 95.56 211 PHE A CA 1
ATOM 1625 C C . PHE A 1 211 ? 19.181 -2.351 -11.194 1.00 95.56 211 PHE A C 1
ATOM 1627 O O . PHE A 1 211 ? 19.191 -1.445 -12.027 1.00 95.56 211 PHE A O 1
ATOM 1634 N N . SER A 1 212 ? 19.797 -3.516 -11.406 1.00 96.94 212 SER A N 1
ATOM 1635 C CA . SER A 1 212 ? 20.393 -3.954 -12.676 1.00 96.94 212 SER A CA 1
ATOM 1636 C C . SER A 1 212 ? 20.291 -5.474 -12.764 1.00 96.94 212 SER A C 1
ATOM 1638 O O . SER A 1 212 ? 21.126 -6.199 -12.229 1.00 96.94 212 SER A O 1
ATOM 1640 N N . LEU A 1 213 ? 19.243 -5.957 -13.425 1.00 97.50 213 LEU A N 1
ATOM 1641 C CA . LEU A 1 213 ? 18.785 -7.344 -13.383 1.00 97.50 213 LEU A CA 1
ATOM 1642 C C . LEU A 1 213 ? 19.029 -8.041 -14.715 1.00 97.50 213 LEU A C 1
ATOM 1644 O O . LEU A 1 213 ? 18.575 -7.574 -15.759 1.00 97.50 213 LEU A O 1
ATOM 1648 N N . ALA A 1 214 ? 19.714 -9.178 -14.689 1.00 97.69 214 ALA A N 1
ATOM 1649 C CA . ALA A 1 214 ? 19.788 -10.110 -15.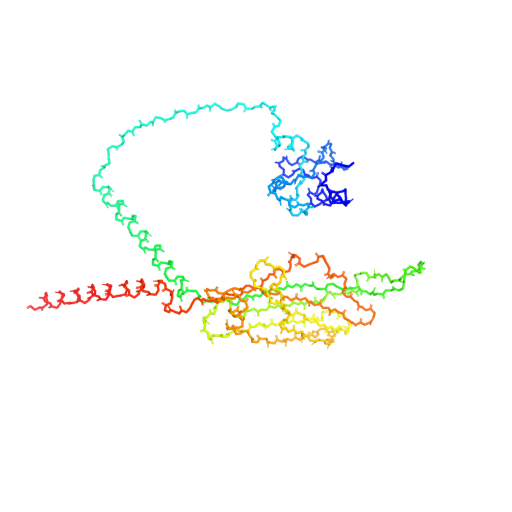805 1.00 97.69 214 ALA A CA 1
ATOM 1650 C C . ALA A 1 214 ? 18.398 -10.705 -16.138 1.00 97.69 214 ALA A C 1
ATOM 1652 O O . ALA A 1 214 ? 17.471 -10.598 -15.330 1.00 97.69 214 ALA A O 1
ATOM 1653 N N . PRO A 1 215 ? 18.237 -11.352 -17.307 1.00 97.06 215 PRO A N 1
ATOM 1654 C CA . PRO A 1 215 ? 17.023 -12.102 -17.630 1.00 97.06 215 PRO A CA 1
ATOM 1655 C C . PRO A 1 215 ? 16.658 -13.108 -16.530 1.00 97.06 215 PRO A C 1
ATOM 1657 O O . PRO A 1 215 ? 17.479 -13.943 -16.148 1.00 97.06 215 PRO A O 1
ATOM 1660 N N . GLY A 1 216 ? 15.428 -13.031 -16.027 1.00 96.31 216 GLY A N 1
ATOM 1661 C CA . GLY A 1 216 ? 14.898 -13.889 -14.966 1.00 96.31 216 GLY A CA 1
ATOM 1662 C C . GLY A 1 216 ? 15.338 -13.532 -13.541 1.00 96.31 216 GLY A C 1
ATOM 1663 O O . GLY A 1 216 ? 14.906 -14.208 -12.608 1.00 96.31 216 GLY A O 1
ATOM 1664 N N . GLU A 1 217 ? 16.175 -12.508 -13.353 1.00 98.31 217 GLU A N 1
ATOM 1665 C CA . GLU A 1 217 ? 16.680 -12.105 -12.038 1.00 98.31 217 GLU A CA 1
ATOM 1666 C C . GLU A 1 217 ? 15.639 -11.297 -11.246 1.00 98.31 217 GLU A C 1
ATOM 1668 O O . GLU A 1 217 ? 14.835 -10.545 -11.809 1.00 98.31 217 GLU A O 1
ATOM 1673 N N . THR A 1 218 ? 15.686 -11.448 -9.922 1.00 98.25 218 THR A N 1
ATOM 1674 C CA . THR A 1 218 ? 14.853 -10.724 -8.959 1.00 98.25 218 THR A CA 1
ATOM 167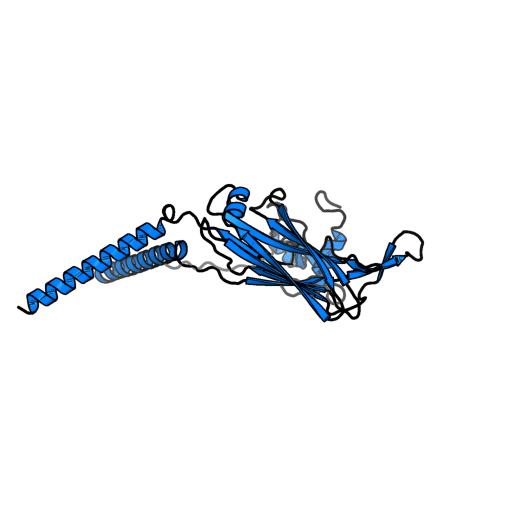5 C C . THR A 1 218 ? 15.750 -10.007 -7.958 1.00 98.25 218 THR A C 1
ATOM 1677 O O . THR A 1 218 ? 16.681 -10.606 -7.422 1.00 98.25 218 THR A O 1
ATOM 1680 N N . HIS A 1 219 ? 15.435 -8.750 -7.664 1.00 97.62 219 HIS A N 1
ATOM 1681 C CA . HIS A 1 219 ? 16.031 -7.974 -6.585 1.00 97.62 219 HIS A CA 1
ATOM 1682 C C . HIS A 1 219 ? 14.974 -7.621 -5.542 1.00 97.62 219 HIS A C 1
ATOM 1684 O O . HIS A 1 219 ? 13.837 -7.299 -5.884 1.00 97.62 219 HIS A O 1
ATOM 1690 N N . THR A 1 220 ? 15.358 -7.685 -4.271 1.00 98.00 220 THR A N 1
ATOM 1691 C CA . THR A 1 220 ? 14.495 -7.387 -3.130 1.00 98.00 220 THR A CA 1
ATOM 1692 C C . THR A 1 220 ? 15.224 -6.438 -2.193 1.00 98.00 220 THR A C 1
ATOM 1694 O O . THR A 1 220 ? 16.354 -6.726 -1.806 1.00 98.00 220 THR A O 1
ATOM 1697 N N . GLU A 1 221 ? 14.547 -5.363 -1.804 1.00 97.94 221 GLU A N 1
ATOM 1698 C CA . GLU A 1 221 ? 15.027 -4.361 -0.855 1.00 97.94 221 GLU A CA 1
ATOM 1699 C C . GLU A 1 221 ? 14.045 -4.253 0.318 1.00 97.94 221 GLU A C 1
ATOM 1701 O O . GLU A 1 221 ? 12.825 -4.256 0.124 1.00 97.94 221 GLU A O 1
ATOM 1706 N N . GLU A 1 222 ? 14.561 -4.171 1.543 1.00 97.81 222 GLU A N 1
ATOM 1707 C CA . GLU A 1 222 ? 13.752 -4.075 2.761 1.00 97.81 222 GLU A CA 1
ATOM 1708 C C . GLU A 1 222 ? 13.960 -2.730 3.450 1.00 97.81 222 GLU A C 1
ATOM 1710 O O . GLU A 1 222 ? 15.039 -2.416 3.945 1.00 97.81 222 GLU A O 1
ATOM 1715 N N . LEU A 1 223 ? 12.885 -1.951 3.539 1.00 96.94 223 LEU A N 1
ATOM 1716 C CA . LEU A 1 223 ? 12.883 -0.647 4.177 1.00 96.94 223 LEU A CA 1
ATOM 1717 C C . LEU A 1 223 ? 12.251 -0.738 5.561 1.00 96.94 223 LEU A C 1
ATOM 1719 O O . LEU A 1 223 ? 11.124 -1.210 5.719 1.00 96.94 223 LEU A O 1
ATOM 1723 N N . THR A 1 224 ? 12.946 -0.230 6.577 1.00 97.19 224 THR A N 1
ATOM 1724 C CA . THR A 1 224 ? 12.362 -0.089 7.915 1.00 97.19 224 THR A CA 1
ATOM 1725 C C . THR A 1 224 ? 11.552 1.200 7.994 1.00 97.19 224 THR A C 1
ATOM 1727 O O . THR A 1 224 ? 12.096 2.292 7.866 1.00 97.19 224 THR A O 1
ATOM 1730 N N . VAL A 1 225 ? 10.260 1.079 8.282 1.00 95.94 225 VAL A N 1
ATOM 1731 C CA . VAL A 1 225 ? 9.348 2.202 8.500 1.00 95.94 225 VAL A CA 1
ATOM 1732 C C . VAL A 1 225 ? 9.048 2.322 9.992 1.00 95.94 225 VAL A C 1
ATOM 1734 O O . VAL A 1 225 ? 8.426 1.437 10.587 1.00 95.94 225 VAL A O 1
ATOM 1737 N N . ALA A 1 226 ? 9.489 3.417 10.616 1.00 95.25 226 ALA A N 1
ATOM 1738 C CA . ALA A 1 226 ? 9.243 3.679 12.030 1.00 95.25 226 ALA A CA 1
ATOM 1739 C C . ALA A 1 226 ? 7.949 4.474 12.247 1.00 95.25 226 ALA A C 1
ATOM 1741 O O . ALA A 1 226 ? 7.635 5.419 11.521 1.00 95.25 226 ALA A O 1
ATOM 1742 N N . SER A 1 227 ? 7.224 4.150 13.321 1.00 92.44 227 SER A N 1
ATOM 1743 C CA . SER A 1 227 ? 5.983 4.843 13.680 1.00 92.44 227 SER A CA 1
ATOM 1744 C C . SER A 1 227 ? 6.182 6.353 13.899 1.00 92.44 227 SER A C 1
ATOM 1746 O O . SER A 1 227 ? 5.270 7.145 13.668 1.00 92.44 227 SER A O 1
ATOM 1748 N N . GLY A 1 228 ? 7.367 6.742 14.385 1.00 89.06 228 GLY A N 1
ATOM 1749 C CA . GLY A 1 228 ? 7.726 8.126 14.684 1.00 89.06 228 GLY A CA 1
ATOM 1750 C C . GLY A 1 228 ? 7.834 8.995 13.434 1.00 89.06 228 GLY A C 1
ATOM 1751 O O . GLY A 1 228 ? 7.348 10.122 13.456 1.00 89.06 228 GLY A O 1
ATOM 1752 N N . ASP A 1 229 ? 8.380 8.460 12.339 1.00 89.25 229 ASP A N 1
ATOM 1753 C CA . ASP A 1 229 ? 8.518 9.190 11.073 1.00 89.25 229 ASP A CA 1
ATOM 1754 C C . ASP A 1 229 ? 7.147 9.483 10.461 1.00 89.25 229 ASP A C 1
ATOM 1756 O O . ASP A 1 229 ? 6.868 10.601 10.026 1.00 89.25 229 ASP A O 1
ATOM 1760 N N . VAL A 1 230 ? 6.251 8.492 10.513 1.00 89.50 230 VAL A N 1
ATOM 1761 C CA . VAL A 1 230 ? 4.861 8.629 10.063 1.00 89.50 230 VAL A CA 1
ATOM 1762 C C . VAL A 1 230 ? 4.127 9.690 10.882 1.00 89.50 230 VAL A C 1
ATOM 1764 O O . VAL A 1 230 ? 3.469 10.559 10.318 1.00 89.50 230 VAL A O 1
ATOM 1767 N N . ALA A 1 231 ? 4.252 9.654 12.211 1.00 85.69 231 ALA A N 1
ATOM 1768 C CA . ALA A 1 231 ? 3.556 10.590 13.091 1.00 85.69 231 ALA A CA 1
ATOM 1769 C C . ALA A 1 231 ? 4.104 12.018 13.003 1.00 85.69 231 ALA A C 1
ATOM 1771 O O . ALA A 1 231 ? 3.326 12.971 13.032 1.00 85.69 231 ALA A O 1
ATOM 1772 N N . ALA A 1 232 ? 5.426 12.172 12.877 1.00 83.44 232 ALA A N 1
ATOM 1773 C CA . ALA A 1 232 ? 6.063 13.469 12.683 1.00 83.44 232 ALA A CA 1
ATOM 1774 C C . ALA A 1 232 ? 5.554 14.137 11.401 1.00 83.44 232 ALA A C 1
ATOM 1776 O O . ALA A 1 232 ? 5.237 15.324 11.408 1.00 83.44 232 ALA A O 1
ATOM 1777 N N . TYR A 1 233 ? 5.413 13.358 10.326 1.00 81.06 233 TYR A N 1
ATOM 1778 C CA . TYR A 1 233 ? 4.960 13.872 9.040 1.00 81.06 233 TYR A CA 1
ATOM 1779 C C . TYR A 1 233 ? 3.435 14.054 8.951 1.00 81.06 233 TYR A C 1
ATOM 1781 O O . TYR A 1 233 ? 2.964 14.979 8.297 1.00 81.06 233 TYR A O 1
ATOM 1789 N N . ALA A 1 234 ? 2.649 13.234 9.654 1.00 82.06 234 ALA A N 1
ATOM 1790 C CA . ALA A 1 234 ? 1.194 13.392 9.777 1.00 82.06 234 ALA A CA 1
ATOM 1791 C C . ALA A 1 234 ? 0.761 14.425 10.843 1.00 82.06 234 ALA A C 1
ATOM 1793 O O . ALA A 1 234 ? -0.435 14.603 11.069 1.00 82.06 234 ALA A O 1
ATOM 1794 N N . ALA A 1 235 ? 1.713 15.098 11.501 1.00 83.00 235 ALA A N 1
ATOM 1795 C CA . ALA A 1 235 ? 1.489 16.084 12.562 1.00 83.00 235 ALA A CA 1
ATOM 1796 C C . ALA A 1 235 ? 0.755 15.555 13.817 1.00 83.00 235 ALA A C 1
ATOM 1798 O O . ALA A 1 235 ? 0.035 16.301 14.484 1.00 83.00 235 ALA A O 1
ATOM 1799 N N . GLY A 1 236 ? 0.971 14.288 14.185 1.00 82.12 236 GLY A N 1
ATOM 1800 C CA . GLY A 1 236 ? 0.503 13.712 15.451 1.00 82.12 236 GLY A CA 1
ATOM 1801 C C . GLY A 1 236 ? -0.200 12.362 15.317 1.00 82.12 236 GLY A C 1
ATOM 1802 O O . GLY A 1 236 ? -0.202 11.745 14.258 1.00 82.12 236 GLY A O 1
ATOM 1803 N N . TYR A 1 237 ? -0.778 11.888 16.427 1.00 83.19 237 TYR A N 1
ATOM 1804 C CA . TYR A 1 237 ? -1.478 10.603 16.497 1.00 83.19 237 TYR A CA 1
ATOM 1805 C C . TYR A 1 237 ? -3.011 10.759 16.572 1.00 83.19 237 TYR A C 1
ATOM 1807 O O . TYR A 1 237 ? -3.507 11.673 17.235 1.00 83.19 237 TYR A O 1
ATOM 1815 N N . PRO A 1 238 ? -3.792 9.809 16.018 1.00 87.75 238 PRO A N 1
ATOM 1816 C CA . PRO A 1 238 ? -3.351 8.700 15.175 1.00 87.75 238 PRO A CA 1
ATOM 1817 C C . PRO A 1 238 ? -2.808 9.232 13.847 1.00 87.75 238 PRO A C 1
ATOM 1819 O O . PRO A 1 238 ? -3.252 10.271 13.370 1.00 87.75 238 PRO A O 1
ATOM 1822 N N . ALA A 1 239 ? -1.854 8.509 13.277 1.00 89.44 239 ALA A N 1
ATOM 1823 C CA . ALA A 1 239 ? -1.240 8.872 12.010 1.00 89.44 239 ALA A CA 1
ATOM 1824 C C . ALA A 1 239 ? -1.555 7.806 10.966 1.00 89.44 239 ALA A C 1
ATOM 1826 O O . ALA A 1 239 ? -1.665 6.625 11.295 1.00 89.44 239 ALA A O 1
ATOM 1827 N N . SER A 1 240 ? -1.658 8.208 9.709 1.00 91.19 240 SER A N 1
ATOM 1828 C CA . SER A 1 240 ? -1.740 7.282 8.585 1.00 91.19 240 SER A CA 1
ATOM 1829 C C . SER A 1 240 ? -0.857 7.778 7.456 1.00 91.19 240 SER A C 1
ATOM 1831 O O . SER A 1 240 ? -0.851 8.977 7.167 1.00 91.19 240 SER A O 1
ATOM 1833 N N . ALA A 1 241 ? -0.144 6.855 6.821 1.00 92.00 241 ALA A N 1
ATOM 1834 C CA . ALA A 1 241 ? 0.610 7.126 5.611 1.00 92.00 241 ALA A CA 1
ATOM 1835 C C . ALA A 1 241 ? 0.308 6.068 4.555 1.00 92.00 241 ALA A C 1
ATOM 1837 O O . ALA A 1 241 ? 0.288 4.874 4.852 1.00 92.00 241 ALA A O 1
ATOM 1838 N N . ASP A 1 242 ? 0.107 6.529 3.332 1.00 92.31 242 ASP A N 1
ATOM 1839 C CA . ASP A 1 242 ? 0.012 5.696 2.148 1.00 92.31 242 ASP A CA 1
ATOM 1840 C C . ASP A 1 242 ? 1.395 5.535 1.521 1.00 92.31 242 ASP A C 1
ATOM 1842 O O . ASP A 1 242 ? 2.139 6.506 1.377 1.00 92.31 242 ASP A O 1
ATOM 1846 N N . TYR A 1 243 ? 1.724 4.305 1.142 1.00 92.06 243 TYR A N 1
ATOM 1847 C CA . TYR A 1 243 ? 2.949 3.957 0.438 1.00 92.06 243 TYR A CA 1
ATOM 1848 C C . TYR A 1 243 ? 2.616 3.438 -0.950 1.00 92.06 243 TYR A C 1
ATOM 1850 O O . TYR A 1 243 ? 1.763 2.561 -1.109 1.00 92.06 243 TYR A O 1
ATOM 1858 N N . TRP A 1 244 ? 3.326 3.934 -1.949 1.00 89.19 244 TRP A N 1
ATOM 1859 C CA . TRP A 1 244 ? 3.340 3.349 -3.282 1.00 89.19 244 TRP A CA 1
ATOM 1860 C C . TRP A 1 244 ? 4.744 3.408 -3.858 1.00 89.19 244 TRP A C 1
ATOM 1862 O O . TRP A 1 244 ? 5.624 4.088 -3.324 1.00 89.19 244 TRP A O 1
ATOM 1872 N N . VAL A 1 245 ? 4.947 2.677 -4.948 1.00 90.25 245 VAL A N 1
ATOM 1873 C CA . VAL A 1 245 ? 6.232 2.636 -5.632 1.00 90.25 245 VAL A CA 1
ATOM 1874 C C . VAL A 1 245 ? 6.085 2.999 -7.101 1.00 90.25 245 VAL A C 1
ATOM 1876 O O . VAL A 1 245 ? 5.074 2.692 -7.738 1.00 90.25 245 VAL A O 1
ATOM 1879 N N . GLU A 1 246 ? 7.101 3.662 -7.634 1.00 87.19 246 GLU A N 1
ATOM 1880 C CA . GLU A 1 246 ? 7.191 4.068 -9.032 1.00 87.19 246 GLU A CA 1
ATOM 1881 C C . GLU A 1 246 ? 8.509 3.560 -9.600 1.00 87.19 246 GLU A C 1
ATOM 1883 O O . GLU A 1 246 ? 9.579 3.973 -9.166 1.00 87.19 246 GLU A O 1
ATOM 1888 N N . ALA A 1 247 ? 8.439 2.629 -10.550 1.00 87.88 247 ALA A N 1
ATOM 1889 C CA . ALA A 1 247 ? 9.629 2.085 -11.185 1.00 87.88 247 ALA A CA 1
ATOM 1890 C C . ALA A 1 247 ? 9.934 2.779 -12.513 1.00 87.88 247 ALA A C 1
ATOM 1892 O O . ALA A 1 247 ? 9.043 3.058 -13.317 1.00 87.88 247 ALA A O 1
ATOM 1893 N N . TYR A 1 248 ? 11.223 2.963 -12.760 1.00 85.44 248 TYR A N 1
ATOM 1894 C CA . TYR A 1 248 ? 11.794 3.578 -13.944 1.00 85.44 248 TYR A CA 1
ATOM 1895 C C . TYR A 1 248 ? 12.798 2.609 -14.560 1.00 85.44 248 TYR A C 1
ATOM 1897 O O . TYR A 1 248 ? 13.641 2.063 -13.854 1.00 85.44 248 TYR A O 1
ATOM 1905 N N . VAL A 1 249 ? 12.740 2.418 -15.875 1.00 87.62 249 VAL A N 1
ATOM 1906 C CA . VAL A 1 249 ? 13.734 1.670 -16.659 1.00 87.62 249 VAL A CA 1
ATOM 1907 C C . VAL A 1 249 ? 14.598 2.682 -17.400 1.00 87.62 249 VAL A C 1
ATOM 1909 O O . VAL A 1 249 ? 14.070 3.573 -18.065 1.00 87.62 249 VAL A O 1
ATOM 1912 N N . SER A 1 250 ? 15.916 2.541 -17.280 1.00 85.25 250 SER A N 1
ATOM 1913 C CA . SER A 1 250 ? 16.922 3.447 -17.852 1.00 85.25 250 SER A CA 1
ATOM 1914 C C . SER A 1 250 ? 17.958 2.726 -18.723 1.00 85.25 250 SER A C 1
ATOM 1916 O O . SER A 1 250 ? 19.035 3.252 -19.000 1.00 85.25 250 SER A O 1
ATOM 1918 N N . THR A 1 251 ? 17.665 1.497 -19.149 1.00 87.75 251 THR A N 1
ATOM 1919 C CA . THR A 1 251 ? 18.578 0.699 -19.982 1.00 87.75 251 THR A CA 1
ATOM 1920 C C . THR A 1 251 ? 18.495 1.132 -21.427 1.00 87.75 251 THR A C 1
ATOM 1922 O O . THR A 1 251 ? 17.534 0.765 -22.074 1.00 87.75 251 THR A O 1
ATOM 1925 N N . ASP A 1 252 ? 19.494 1.821 -21.968 1.00 83.62 252 ASP A N 1
ATOM 1926 C CA . ASP A 1 252 ? 19.503 2.217 -23.383 1.00 83.62 252 ASP A CA 1
ATOM 1927 C C . ASP A 1 252 ? 19.298 1.017 -24.342 1.00 83.62 252 ASP A C 1
ATOM 1929 O O . ASP A 1 252 ? 19.903 -0.042 -24.133 1.00 83.62 252 ASP A O 1
ATOM 1933 N N . PRO A 1 253 ? 18.457 1.128 -25.390 1.00 85.19 253 PRO A N 1
ATOM 1934 C CA . PRO A 1 253 ? 17.589 2.256 -25.776 1.00 85.19 253 PRO A CA 1
ATOM 1935 C C . PRO A 1 253 ? 16.200 2.269 -25.104 1.00 85.19 253 PRO A C 1
ATOM 1937 O O . PRO A 1 253 ? 15.290 2.950 -25.561 1.00 85.19 253 PRO A O 1
ATOM 1940 N N . TYR A 1 254 ? 15.973 1.471 -24.071 1.00 84.38 254 TYR A N 1
ATOM 1941 C CA . TYR A 1 254 ? 14.693 1.313 -23.385 1.00 84.38 254 TYR A CA 1
ATOM 1942 C C . TYR A 1 254 ? 14.433 2.390 -22.323 1.00 84.38 254 TYR A C 1
ATOM 1944 O O . TYR A 1 254 ? 15.275 2.678 -21.472 1.00 84.38 254 TYR A O 1
ATOM 1952 N N . ALA A 1 255 ? 13.216 2.928 -22.336 1.00 79.44 255 ALA A N 1
ATOM 1953 C CA . ALA A 1 255 ? 12.706 3.863 -21.340 1.00 79.44 255 ALA A CA 1
ATOM 1954 C C . ALA A 1 255 ? 11.260 3.514 -20.963 1.00 79.44 255 ALA A C 1
ATOM 1956 O O . ALA A 1 255 ? 10.508 2.960 -21.768 1.00 79.44 255 ALA A O 1
ATOM 1957 N N . VAL A 1 256 ? 10.853 3.852 -19.738 1.00 71.19 256 VAL A N 1
ATOM 1958 C CA . VAL A 1 256 ? 9.451 3.705 -19.312 1.00 71.19 256 VAL A CA 1
ATOM 1959 C C . VAL A 1 256 ? 8.567 4.667 -20.095 1.00 71.19 256 VAL A C 1
ATOM 1961 O O . VAL A 1 256 ? 8.859 5.856 -20.202 1.00 71.19 256 VAL A O 1
ATOM 1964 N N . THR A 1 257 ? 7.471 4.146 -20.637 1.00 60.22 257 THR A N 1
ATOM 1965 C CA . THR A 1 257 ? 6.504 4.926 -21.422 1.00 60.22 257 THR A CA 1
ATOM 1966 C C . THR A 1 257 ? 5.384 5.534 -20.605 1.00 60.22 257 THR A C 1
ATOM 1968 O O . THR A 1 257 ? 4.618 6.336 -21.132 1.00 60.22 257 THR A O 1
ATOM 1971 N N . ASP A 1 258 ? 5.261 5.142 -19.341 1.00 55.78 258 ASP A N 1
ATOM 1972 C CA . ASP A 1 258 ? 4.108 5.466 -18.514 1.00 55.78 258 ASP A CA 1
ATOM 1973 C C . ASP A 1 258 ? 4.526 6.235 -17.261 1.00 55.78 258 ASP A C 1
ATOM 1975 O O . ASP A 1 258 ? 4.562 5.703 -16.149 1.00 55.78 258 ASP A O 1
ATOM 1979 N N . VAL A 1 259 ? 4.899 7.499 -17.473 1.00 50.16 259 VAL A N 1
ATOM 1980 C CA . VAL A 1 259 ? 5.231 8.424 -16.378 1.00 50.16 259 VAL A CA 1
ATOM 1981 C C . VAL A 1 259 ? 3.987 9.186 -15.891 1.00 50.16 259 VAL A C 1
ATOM 1983 O O . VAL A 1 259 ? 3.928 9.550 -14.726 1.00 50.16 259 VAL A O 1
ATOM 1986 N N . ASP A 1 260 ? 2.948 9.356 -16.725 1.00 40.84 260 ASP A N 1
ATOM 1987 C CA . ASP A 1 260 ? 1.816 10.252 -16.408 1.00 40.84 260 ASP A CA 1
ATOM 1988 C C . ASP A 1 260 ? 0.416 9.599 -16.385 1.00 40.84 260 ASP A C 1
ATOM 1990 O O . ASP A 1 260 ? -0.530 10.208 -15.882 1.00 40.84 260 ASP A O 1
ATOM 1994 N N . SER A 1 261 ? 0.222 8.373 -16.892 1.00 38.69 261 SER A N 1
ATOM 1995 C CA . SER A 1 261 ? -1.128 7.788 -17.070 1.00 38.69 261 SER A CA 1
ATOM 1996 C C . SER A 1 261 ? -1.474 6.620 -16.139 1.00 38.69 261 SER A C 1
ATOM 1998 O O . SER A 1 261 ? -2.663 6.367 -15.933 1.00 38.69 261 SER A O 1
ATOM 2000 N N . ALA A 1 262 ? -0.488 5.964 -15.521 1.00 39.03 262 ALA A N 1
ATOM 2001 C CA . ALA A 1 262 ? -0.693 4.850 -14.583 1.00 39.03 262 ALA A CA 1
ATOM 2002 C C . ALA A 1 262 ? -0.670 5.221 -13.087 1.00 39.03 262 ALA A C 1
ATOM 2004 O O . ALA A 1 262 ? -0.866 4.350 -12.240 1.00 39.03 262 ALA A O 1
ATOM 2005 N N . VAL A 1 263 ? -0.485 6.495 -12.728 1.00 42.31 263 VAL A N 1
ATOM 2006 C CA . VAL A 1 263 ? -0.384 6.934 -11.318 1.00 42.31 263 VAL A CA 1
ATOM 2007 C C . VAL A 1 263 ? -1.684 6.702 -10.524 1.00 42.31 263 VAL A C 1
ATOM 2009 O O . VAL A 1 263 ? -1.651 6.547 -9.308 1.00 42.31 263 VAL A O 1
ATOM 2012 N N . TYR A 1 264 ? -2.841 6.613 -11.187 1.00 42.81 264 TYR A N 1
ATOM 2013 C CA . TYR A 1 264 ? -4.136 6.547 -10.497 1.00 42.81 264 TYR A CA 1
ATOM 2014 C C . TYR A 1 264 ? -4.669 5.133 -10.207 1.00 42.81 264 TYR A C 1
ATOM 2016 O O . TYR A 1 264 ? -5.683 5.036 -9.520 1.00 42.81 264 TYR A O 1
ATOM 2024 N N . ASP A 1 265 ? -4.020 4.058 -10.680 1.00 44.72 265 ASP A N 1
ATOM 2025 C CA . ASP A 1 265 ? -4.562 2.683 -10.563 1.00 44.72 265 ASP A CA 1
ATOM 2026 C C . ASP A 1 265 ? -3.622 1.666 -9.879 1.00 44.72 265 ASP A C 1
ATOM 2028 O O . ASP A 1 265 ? -3.965 0.495 -9.746 1.00 44.72 265 ASP A O 1
ATOM 2032 N N . ARG A 1 266 ? -2.439 2.081 -9.394 1.00 57.75 266 ARG A N 1
ATOM 2033 C CA . ARG A 1 266 ? -1.469 1.159 -8.752 1.00 57.75 266 ARG A CA 1
ATOM 2034 C C . ARG A 1 266 ? -1.800 0.790 -7.298 1.00 57.75 266 ARG A C 1
ATOM 2036 O O . ARG A 1 266 ? -1.207 -0.137 -6.759 1.00 57.75 266 ARG A O 1
ATOM 2043 N N . GLY A 1 267 ? -2.784 1.453 -6.686 1.00 66.81 267 GLY A N 1
ATOM 2044 C CA . GLY A 1 267 ? -3.160 1.258 -5.282 1.00 66.81 267 GLY A CA 1
ATOM 2045 C C . GLY A 1 267 ? -2.070 1.706 -4.297 1.00 66.81 267 GLY A C 1
ATOM 2046 O O . GLY A 1 267 ? -0.881 1.704 -4.598 1.00 66.81 267 GLY A O 1
ATOM 2047 N N . SER A 1 268 ? -2.455 2.104 -3.090 1.00 87.19 268 SER A N 1
ATOM 2048 C CA . SER A 1 268 ? -1.512 2.348 -1.994 1.00 87.19 268 SER A CA 1
ATOM 2049 C C . SER A 1 268 ? -1.555 1.205 -0.984 1.00 87.19 268 SER A C 1
ATOM 2051 O O . SER A 1 268 ? -2.538 0.464 -0.897 1.00 87.19 268 SER A O 1
ATOM 2053 N N . LEU A 1 269 ? -0.472 1.059 -0.224 1.00 91.94 269 LEU A N 1
ATOM 2054 C CA . LEU A 1 269 ? -0.461 0.344 1.047 1.00 91.94 269 LEU A CA 1
ATOM 2055 C C . LEU A 1 269 ? -0.596 1.361 2.171 1.00 91.94 269 LEU A C 1
ATOM 2057 O O . LEU A 1 269 ? 0.265 2.227 2.323 1.00 91.94 269 LEU A O 1
ATOM 2061 N N . THR A 1 270 ? -1.647 1.250 2.973 1.00 92.62 270 THR A N 1
ATOM 2062 C CA . THR A 1 270 ? -1.868 2.176 4.084 1.00 92.62 270 THR A CA 1
ATOM 2063 C C . THR A 1 270 ? -1.270 1.613 5.371 1.00 92.62 270 THR A C 1
ATOM 2065 O O . THR A 1 270 ? -1.701 0.577 5.878 1.00 92.62 270 THR A O 1
ATOM 2068 N N . LEU A 1 271 ? -0.317 2.339 5.956 1.00 93.81 271 LEU A N 1
ATOM 2069 C CA . LEU A 1 271 ? 0.146 2.121 7.323 1.00 93.81 271 LEU A CA 1
ATOM 2070 C C . LEU A 1 271 ? -0.648 3.007 8.278 1.00 93.81 271 LEU A C 1
ATOM 2072 O O . LEU A 1 271 ? -0.649 4.231 8.147 1.00 93.81 271 LEU A O 1
ATOM 2076 N N . THR A 1 272 ? -1.262 2.403 9.290 1.00 92.31 272 THR A N 1
ATOM 2077 C CA . THR A 1 272 ? -1.932 3.117 10.379 1.00 92.31 272 THR A CA 1
ATOM 2078 C C . THR A 1 272 ? -1.111 3.034 11.661 1.00 92.31 272 THR A C 1
ATOM 2080 O O . THR A 1 272 ? -0.838 1.950 12.177 1.00 92.31 272 THR A O 1
ATOM 2083 N N . VAL A 1 273 ? -0.782 4.187 12.237 1.00 91.50 273 VAL A N 1
ATOM 2084 C CA . VAL A 1 273 ? -0.174 4.288 13.561 1.00 91.50 273 VAL A CA 1
ATOM 2085 C C . VAL A 1 273 ? -1.220 4.713 14.577 1.00 91.50 273 VAL A C 1
ATOM 2087 O O . VAL A 1 273 ? -1.826 5.785 14.502 1.00 91.50 273 VAL A O 1
ATOM 2090 N N . ARG A 1 274 ? -1.435 3.851 15.565 1.00 88.75 274 ARG A N 1
ATOM 2091 C CA . ARG A 1 274 ? -2.448 4.067 16.597 1.00 88.75 274 ARG A CA 1
ATOM 2092 C C . ARG A 1 274 ? -2.068 5.213 17.536 1.00 88.75 274 ARG A C 1
ATOM 2094 O O . ARG A 1 274 ? -0.899 5.549 17.696 1.00 88.75 274 ARG A O 1
ATOM 2101 N N . LYS A 1 275 ? -3.056 5.728 18.273 1.00 87.38 275 LYS A N 1
ATOM 2102 C CA . LYS A 1 275 ? -2.795 6.583 19.442 1.00 87.38 275 LYS A CA 1
ATOM 2103 C C . LYS A 1 275 ? -1.925 5.872 20.490 1.00 87.38 275 LYS A C 1
ATOM 2105 O O . LYS A 1 275 ? -1.978 4.636 20.571 1.00 87.38 275 LYS A O 1
ATOM 2110 N N . PRO A 1 276 ? -1.187 6.609 21.338 1.00 86.25 276 PRO A N 1
ATOM 2111 C CA . PRO A 1 276 ? -0.579 6.052 22.543 1.00 86.25 276 PRO A CA 1
ATOM 2112 C C . PRO A 1 276 ? -1.600 5.270 23.372 1.00 86.25 276 PRO A C 1
ATOM 2114 O O . PRO A 1 276 ? -2.769 5.644 23.433 1.00 86.25 276 PRO A O 1
ATOM 2117 N N . ILE A 1 277 ? -1.179 4.168 23.999 1.00 81.44 277 ILE A N 1
ATOM 2118 C CA . ILE A 1 277 ? -2.096 3.234 24.678 1.00 81.44 277 ILE A CA 1
ATOM 2119 C C . ILE A 1 277 ? -2.969 3.913 25.748 1.00 81.44 277 ILE A C 1
ATOM 2121 O O . ILE A 1 277 ? -4.150 3.599 25.855 1.00 81.44 277 ILE A O 1
ATOM 2125 N N . HIS A 1 278 ? -2.419 4.893 26.471 1.00 82.12 278 HIS A N 1
ATOM 2126 C CA . HIS A 1 278 ? -3.113 5.657 27.511 1.00 82.12 278 HIS A CA 1
ATOM 2127 C C . HIS A 1 278 ? -4.137 6.663 26.960 1.00 82.12 278 HIS A C 1
ATOM 2129 O O . HIS A 1 278 ? -5.004 7.120 27.688 1.00 82.12 278 HIS A O 1
ATOM 2135 N N . GLU A 1 279 ? -4.093 6.987 25.669 1.00 83.94 279 GLU A N 1
ATOM 2136 C CA . GLU A 1 279 ? -5.073 7.874 25.030 1.00 83.94 279 GLU A CA 1
ATOM 2137 C C . GLU A 1 279 ? -6.217 7.101 24.357 1.00 83.94 279 GLU A C 1
ATOM 2139 O O . GLU A 1 279 ? -7.050 7.687 23.659 1.00 83.94 279 GLU A O 1
ATOM 2144 N N . ARG A 1 280 ? -6.259 5.771 24.517 1.00 84.88 280 ARG A N 1
ATOM 2145 C CA . ARG A 1 280 ? -7.280 4.912 23.908 1.00 84.88 280 ARG A CA 1
ATOM 2146 C C . ARG A 1 280 ? -8.436 4.713 24.895 1.00 84.88 280 ARG A C 1
ATOM 2148 O O . ARG A 1 280 ? -8.293 3.909 25.817 1.00 84.88 280 ARG A O 1
ATOM 2155 N N . PRO A 1 281 ? -9.599 5.371 24.718 1.00 81.94 281 PRO A N 1
ATOM 2156 C CA . PRO A 1 281 ? -10.732 5.228 25.638 1.00 81.94 281 PRO A CA 1
ATOM 2157 C C . PRO A 1 281 ? -11.212 3.773 25.761 1.00 81.94 281 PRO A C 1
ATOM 2159 O O . PRO A 1 281 ? -11.662 3.354 26.828 1.00 81.94 281 PRO A O 1
ATOM 2162 N N . GLY A 1 282 ? -11.044 2.974 24.702 1.00 82.62 282 GLY A N 1
ATOM 2163 C CA . GLY A 1 282 ? -11.342 1.548 24.711 1.00 82.62 282 GLY A CA 1
ATOM 2164 C C . GLY A 1 282 ? -10.552 0.748 25.750 1.00 82.62 282 GLY A C 1
ATOM 2165 O O . GLY A 1 282 ? -11.089 -0.205 26.305 1.00 82.62 282 GLY A O 1
ATOM 2166 N N . LEU A 1 283 ? -9.323 1.152 26.089 1.00 84.25 283 LEU A N 1
ATOM 2167 C CA . LEU A 1 283 ? -8.536 0.478 27.125 1.00 84.25 283 LEU A CA 1
ATOM 2168 C C . LEU A 1 283 ? -9.226 0.560 28.491 1.00 84.25 283 LEU A C 1
ATOM 2170 O O . LEU A 1 283 ? -9.358 -0.448 29.182 1.00 84.25 283 LEU A O 1
ATOM 2174 N N . TYR A 1 284 ? -9.699 1.751 28.861 1.00 87.12 284 TYR A N 1
ATOM 2175 C CA . TYR A 1 284 ? -10.387 1.979 30.131 1.00 87.12 284 TYR A CA 1
ATOM 2176 C C . TYR A 1 284 ? -11.720 1.235 30.191 1.00 87.12 284 TYR A C 1
ATOM 2178 O O . TYR A 1 284 ? -12.050 0.651 31.221 1.00 87.12 284 TYR A O 1
ATOM 2186 N N . TRP A 1 285 ? -12.452 1.194 29.074 1.00 88.44 285 TRP A N 1
ATOM 2187 C CA . TRP A 1 285 ? -13.673 0.398 28.964 1.00 88.44 285 TRP A CA 1
ATOM 2188 C C . TRP A 1 285 ? -13.402 -1.097 29.173 1.00 88.44 285 TRP A C 1
ATOM 2190 O O . TRP A 1 285 ? -14.073 -1.736 29.979 1.00 88.44 285 TRP A O 1
ATOM 2200 N N . LEU A 1 286 ? -12.391 -1.659 28.506 1.00 87.12 286 LEU A N 1
ATOM 2201 C CA . LEU A 1 286 ? -12.042 -3.076 28.650 1.00 87.12 286 LEU A CA 1
ATOM 2202 C C . LEU A 1 286 ? -11.550 -3.411 30.064 1.00 87.12 286 LEU A C 1
ATOM 2204 O O . LEU A 1 286 ? -11.924 -4.450 30.605 1.00 87.12 286 LEU A O 1
ATOM 2208 N N . ALA A 1 287 ? -10.767 -2.526 30.687 1.00 87.00 287 ALA A N 1
ATOM 2209 C CA . ALA A 1 287 ? -10.341 -2.681 32.076 1.00 87.00 287 ALA A CA 1
ATOM 2210 C C . ALA A 1 287 ? -11.537 -2.667 33.042 1.00 87.00 287 ALA A C 1
ATOM 2212 O O . ALA A 1 287 ? -11.615 -3.507 33.939 1.00 87.00 287 ALA A O 1
ATOM 2213 N N . PHE A 1 288 ? -12.498 -1.761 32.827 1.00 89.62 288 PHE A N 1
ATOM 2214 C CA . PHE A 1 288 ? -13.740 -1.708 33.595 1.00 89.62 288 PHE A CA 1
ATOM 2215 C C . PHE A 1 288 ? -14.556 -2.998 33.445 1.00 89.62 288 PHE A C 1
ATOM 2217 O O . PHE A 1 288 ? -14.919 -3.612 34.448 1.00 89.62 288 PHE A O 1
ATOM 2224 N N . VAL A 1 289 ? -14.789 -3.456 32.210 1.00 89.19 289 VAL A N 1
ATOM 2225 C CA . VAL A 1 289 ? -15.504 -4.715 31.941 1.00 89.19 289 VAL A CA 1
ATOM 2226 C C . VAL A 1 289 ? -14.794 -5.899 32.605 1.00 89.19 289 VAL A C 1
ATOM 2228 O O . VAL A 1 289 ? -15.443 -6.707 33.268 1.00 89.19 289 VAL A O 1
ATOM 2231 N N . GLY A 1 290 ? -13.464 -5.978 32.503 1.00 86.12 290 GLY A N 1
ATOM 2232 C CA . GLY A 1 290 ? -12.668 -7.014 33.163 1.00 86.12 290 GLY A CA 1
ATOM 2233 C C . GLY A 1 290 ? -12.812 -7.002 34.689 1.00 86.12 290 GLY A C 1
ATOM 2234 O O . GLY A 1 290 ? -13.021 -8.056 35.291 1.00 86.12 290 GLY A O 1
ATOM 2235 N N . ALA A 1 291 ? -12.773 -5.822 35.315 1.00 88.88 291 ALA A N 1
ATOM 2236 C CA . ALA A 1 291 ? -12.953 -5.672 36.759 1.00 88.88 291 ALA A CA 1
ATOM 2237 C C . ALA A 1 291 ? -14.356 -6.102 37.223 1.00 88.88 291 ALA A C 1
ATOM 2239 O O . ALA A 1 291 ? -14.484 -6.802 38.230 1.00 88.88 291 ALA A O 1
ATOM 2240 N N . VAL A 1 292 ? -15.403 -5.742 36.472 1.00 88.38 292 VAL A N 1
ATOM 2241 C CA . VAL A 1 292 ? -16.788 -6.154 36.757 1.00 88.38 292 VAL A CA 1
ATOM 2242 C C . VAL A 1 292 ? -16.937 -7.675 36.673 1.00 88.38 292 VAL A C 1
ATOM 2244 O O . VAL A 1 292 ? -17.498 -8.287 37.584 1.00 88.38 292 VAL A O 1
ATOM 2247 N N . LEU A 1 293 ? -16.399 -8.302 35.620 1.00 87.19 293 LEU A N 1
ATOM 2248 C CA . LEU A 1 293 ? -16.453 -9.757 35.441 1.00 87.19 293 LEU A CA 1
ATOM 2249 C C . LEU A 1 293 ? -15.687 -10.503 36.543 1.00 87.19 293 LEU A C 1
ATOM 2251 O O . LEU A 1 293 ? -16.201 -11.477 37.095 1.00 87.19 293 LEU A O 1
ATOM 2255 N N . ALA A 1 294 ? -14.493 -10.028 36.909 1.00 83.25 294 ALA A N 1
ATOM 2256 C CA . ALA A 1 294 ? -13.702 -10.606 37.994 1.00 83.25 294 ALA A CA 1
ATOM 2257 C C . ALA A 1 294 ? -14.412 -10.486 39.354 1.00 83.25 294 ALA A C 1
ATOM 2259 O O . ALA A 1 294 ? -14.457 -11.452 40.119 1.00 83.25 294 ALA A O 1
ATOM 2260 N N . GLY A 1 295 ? -15.023 -9.331 39.639 1.00 85.75 295 GLY A N 1
ATOM 2261 C CA . GLY A 1 295 ? -15.817 -9.118 40.850 1.00 85.75 295 GLY A CA 1
ATOM 2262 C C . GLY A 1 295 ? -17.025 -10.054 40.930 1.00 85.75 295 GLY A C 1
ATOM 2263 O O . GLY A 1 295 ? -17.244 -10.694 41.960 1.00 85.75 295 GLY A O 1
ATOM 2264 N N . ALA A 1 296 ? -17.770 -10.199 39.829 1.00 83.88 296 ALA A N 1
ATOM 2265 C CA . ALA A 1 296 ? -18.902 -11.121 39.741 1.00 83.88 296 ALA A CA 1
ATOM 2266 C C . ALA A 1 296 ? -18.474 -12.585 39.961 1.00 83.88 296 ALA A C 1
ATOM 2268 O O . ALA A 1 296 ? -19.125 -13.310 40.717 1.00 83.88 296 ALA A O 1
ATOM 2269 N N . ALA A 1 297 ? -17.351 -13.004 39.368 1.00 80.19 297 ALA A N 1
ATOM 2270 C CA . ALA A 1 297 ? -16.789 -14.337 39.573 1.00 80.19 297 ALA A CA 1
ATOM 2271 C C . ALA A 1 297 ? -16.374 -14.578 41.038 1.00 80.19 297 ALA A C 1
ATOM 2273 O O . ALA A 1 297 ? -16.668 -15.637 41.593 1.00 80.19 297 ALA A O 1
ATOM 2274 N N . GLY A 1 298 ? -15.755 -13.588 41.692 1.00 81.38 298 GLY A N 1
ATOM 2275 C CA . GLY A 1 298 ? -15.378 -13.667 43.108 1.00 81.38 298 GLY A CA 1
ATOM 2276 C C . GLY A 1 298 ? -16.581 -13.777 44.051 1.00 81.38 298 GLY A C 1
ATOM 2277 O O . GLY A 1 298 ? -16.580 -14.600 44.969 1.00 81.38 298 GLY A O 1
ATOM 2278 N N . LEU A 1 299 ? -17.644 -13.006 43.797 1.00 81.00 299 LEU A N 1
ATOM 2279 C CA . LEU A 1 299 ? -18.916 -13.099 44.528 1.00 81.00 299 LEU A CA 1
ATOM 2280 C C . LEU A 1 299 ? -19.572 -14.475 44.359 1.00 81.00 299 LEU A C 1
ATOM 2282 O O . LEU A 1 299 ? -20.015 -15.069 45.344 1.00 81.00 299 LEU A O 1
ATOM 2286 N N . ALA A 1 300 ? -19.594 -15.006 43.134 1.00 77.31 300 ALA A N 1
ATOM 2287 C CA . ALA A 1 300 ? -20.120 -16.338 42.857 1.00 77.31 300 ALA A CA 1
ATOM 2288 C C . ALA A 1 300 ? -19.311 -17.436 43.571 1.00 77.31 300 ALA A C 1
ATOM 2290 O O . ALA A 1 300 ? -19.897 -18.333 44.174 1.00 77.31 300 ALA A O 1
ATOM 2291 N N . ALA A 1 301 ? -17.978 -17.346 43.564 1.00 77.19 301 ALA A N 1
ATOM 2292 C CA . ALA A 1 301 ? -17.109 -18.288 44.269 1.00 77.19 301 ALA A CA 1
ATOM 2293 C C . ALA A 1 301 ? -17.335 -18.258 45.790 1.00 77.19 301 ALA A C 1
ATOM 2295 O O . ALA A 1 301 ? -17.486 -19.313 46.405 1.00 77.19 301 ALA A O 1
ATOM 2296 N N . LYS A 1 302 ? -17.445 -17.063 46.390 1.00 80.12 302 LYS A N 1
ATOM 2297 C CA . LYS A 1 302 ? -17.735 -16.903 47.824 1.00 80.12 302 LYS A CA 1
ATOM 2298 C C . LYS A 1 302 ? -19.087 -17.506 48.208 1.00 80.12 302 LYS A C 1
ATOM 2300 O O . LYS A 1 302 ? -19.188 -18.165 49.237 1.00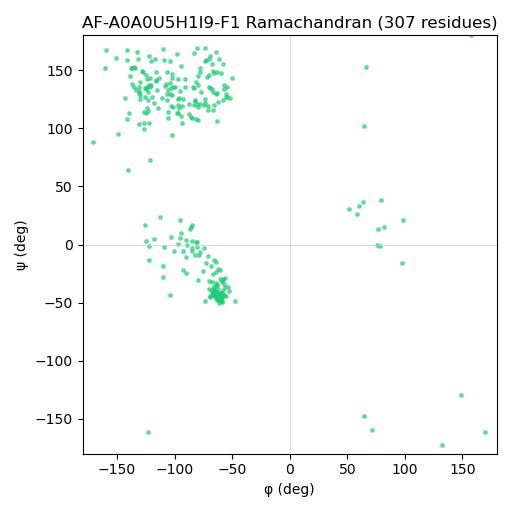 80.12 302 LYS A O 1
ATOM 2305 N N . ARG A 1 303 ? -20.115 -17.303 47.379 1.00 77.75 303 ARG A N 1
ATOM 2306 C CA . ARG A 1 303 ? -21.452 -17.865 47.610 1.00 77.75 303 ARG A CA 1
ATOM 2307 C C . ARG A 1 303 ? -21.441 -19.395 47.572 1.00 77.75 303 ARG A C 1
ATOM 2309 O O . ARG A 1 303 ? -21.993 -20.014 48.469 1.00 77.75 303 ARG A O 1
ATOM 2316 N N . ARG A 1 304 ? -20.746 -19.994 46.598 1.00 77.00 304 ARG A N 1
ATOM 2317 C CA . ARG A 1 304 ? -20.585 -21.457 46.512 1.00 77.00 304 ARG A CA 1
ATOM 2318 C C . ARG A 1 304 ? -19.834 -22.042 47.707 1.00 77.00 304 ARG A C 1
ATOM 2320 O O . ARG A 1 304 ? -20.143 -23.153 48.109 1.00 77.00 304 ARG A O 1
ATOM 2327 N N . TRP A 1 305 ? -18.864 -21.309 48.254 1.00 69.38 305 TRP A N 1
ATOM 2328 C CA . TRP A 1 305 ? -18.131 -21.727 49.450 1.00 69.38 305 TRP A CA 1
ATOM 2329 C C . TRP A 1 305 ? -19.025 -21.693 50.700 1.00 69.38 305 TRP A C 1
ATOM 2331 O O . TRP A 1 305 ? -19.086 -22.675 51.427 1.00 69.38 305 TRP A O 1
ATOM 2341 N N . ALA A 1 306 ? -19.805 -20.622 50.883 1.00 72.69 306 ALA A N 1
ATOM 2342 C CA . ALA A 1 306 ? -20.759 -20.498 51.990 1.00 72.69 306 ALA A CA 1
ATOM 2343 C C . ALA A 1 306 ? -21.939 -21.490 51.922 1.00 72.69 306 ALA A C 1
ATOM 2345 O O . ALA A 1 306 ? -22.530 -21.798 52.945 1.00 72.69 306 ALA A O 1
ATOM 2346 N N . GLU A 1 307 ? -22.306 -21.973 50.731 1.00 78.44 307 GLU A N 1
ATOM 2347 C CA . GLU A 1 307 ? -23.317 -23.030 50.544 1.00 78.44 307 GLU A CA 1
ATOM 2348 C C . GLU A 1 307 ? -22.738 -24.450 50.745 1.00 78.44 307 GLU A C 1
ATOM 2350 O O . GLU A 1 307 ? -23.496 -25.419 50.753 1.00 78.44 307 GLU A O 1
ATOM 2355 N N . SER A 1 308 ? -21.409 -24.585 50.869 1.00 74.62 308 SER A N 1
ATOM 2356 C CA . SER A 1 308 ? -20.715 -25.862 51.104 1.00 74.62 308 SER A CA 1
ATOM 2357 C C . SER A 1 308 ? -20.289 -26.102 52.560 1.00 74.62 308 SER A C 1
ATOM 2359 O O . SER A 1 308 ? -19.801 -27.193 52.859 1.00 74.62 308 SER A O 1
ATOM 2361 N N . GLU A 1 309 ? -20.470 -25.104 53.433 1.00 56.44 309 GLU A N 1
ATOM 2362 C CA . GLU A 1 309 ? -20.366 -25.194 54.902 1.00 56.44 309 GLU A CA 1
ATOM 2363 C C . GLU A 1 309 ? -21.741 -25.474 55.529 1.00 56.44 309 GLU A C 1
ATOM 2365 O O . GLU A 1 309 ? -21.781 -26.221 56.534 1.00 56.44 309 GLU A O 1
#

Nearest PDB structures (foldseek):
  4zwj-assembly3_C  TM=5.536E-01  e=4.755E-04  Tequatrovirus T4
  7r0c-assembly1_C  TM=4.970E-01  e=2.223E-04  Homo sapiens
  8gp3-assembly1_A  TM=4.713E-01  e=8.187E-04  Rattus norvegicus
  4ll4-assembly1_A  TM=4.335E-01  e=7.193E-03  Homo sapiens
  8j8v-assembly1_F  TM=4.612E-01  e=2.019E-02  Bos taurus

pLDDT: mean 82.65, std 14.93, range [34.28, 98.31]

Organism: NCBI:txid1407499

InterPro domains:
  IPR002711 HNH endonuclease [PF01844] (24-70)
  IPR003615 HNH nuclease [SM00507] (11-67)
  IPR003615 HNH nuclease [cd00085] (22-70)

Sequence (309 aa):
MGDGYPSDWDSRRRRVYRRDNYHCQRCGRSGGPRGNAELHAHHKTPKSRGGSHELHNLTTVCKSCHEDIHGHPIGGRQSGGTGGSSTQDIDPVAFGIALLLVGLAVFGFVTYSAAQQVLPAGQTETKEHVVDYARVVEDPDGYGRDYEYNVGPPLEVAYTLENTVISPGDRTTLRVTVRNPSDRRLSGAVDVTQVTGWTTDSRRVIEQVQFSLAPGETHTEELTVASGDVAAYAAGYPASADYWVEAYVSTDPYAVTDVDSAVYDRGSLTLTVRKPIHERPGLYWLAFVGAVLAGAAGLAAKRRWAESE

Solvent-accessible surface area (backbone atoms only — not comparable to full-atom values): 17702 Å² total; per-residue (Å²): 134,71,93,91,65,65,96,56,48,72,60,51,43,53,52,39,29,58,75,44,70,34,27,14,78,83,80,62,54,40,15,67,101,81,33,87,39,58,73,42,71,41,52,77,46,45,64,96,76,72,30,59,95,46,68,90,34,40,42,30,26,30,54,70,61,50,40,53,75,74,65,61,87,81,88,81,91,82,82,87,81,92,77,84,90,73,92,75,86,77,54,69,65,63,48,51,50,49,52,50,52,51,50,51,50,50,51,49,50,52,51,49,55,19,41,58,75,77,61,62,81,37,48,67,49,74,46,73,51,73,44,61,49,18,34,56,38,76,29,92,86,67,86,53,76,39,71,46,68,83,71,61,60,45,39,39,38,36,41,31,35,57,41,30,40,45,45,71,84,39,71,36,46,41,36,41,35,43,33,30,71,22,95,49,69,49,28,32,38,32,39,34,33,41,33,30,81,92,56,86,86,34,61,41,76,79,48,72,50,73,49,75,28,48,54,69,31,72,50,76,48,80,41,83,46,46,36,59,63,47,21,64,71,46,73,38,74,61,18,48,34,36,35,43,75,49,76,45,46,64,35,84,58,33,35,53,74,64,86,82,78,57,81,85,75,68,67,68,49,61,38,37,30,45,51,53,74,92,76,38,69,27,54,60,52,51,51,49,54,50,51,52,53,52,51,54,52,50,53,52,51,53,50,56,53,65,73,72,111

Foldseek 3Di:
DDPDDDPCLVVLFVVQCVVQVQAAPPPRAHDDPPHPFDKDWDFCQDVVRVTDSDSVRTHIHGPVVRCVVVDPDDDDDDDDDDDDDDDDDDDPVNVVVVVVVVVVVVLVVLLVVLCVLVDDWFAKDKFKDFFFKWFWDQDPVRPGIDTHGPPWGTKIKMWIWHTQEDEAFDKTKIKIKIWAQGQAKWWWKKFKWKAWDDDPVRIDRPDIGTDIAGHGDMDMDIDIDHCVVQQVSNVHPFGKIWIDMDIWTDPPSMTGPDPDDCPPPRDTRMRTYHDHPVPRVSVVSVVVVVVVVVVVVVVVVVVVVVVVD

Radius of gyration: 29.99 Å; Cα contacts (8 Å, |Δi|>4): 519; chains: 1; bounding box: 73×54×95 Å

Mean predicted aligned error: 16.51 Å

Secondary structure (DSSP, 8-state):
--TT--TTHHHHHHHHHHHTTTB-TTT--BBGGG--BPEEEEESS-GGGT--SSGGGEEEEEHHHHHHHHT--------------------HHHHHHHHHHHHHHHHHHHHHHHHHHH------EEEEEEE-EEEEEE-TTSSSEEEE---SSPEEEEEEES-SEE-TT-EEEEEEEEE--SSS-EEEEEEEEEE-SSSGGGEEEEEEEEEEE-TT-EEEEEEEEEHHHHHHHTTSSSEEEEEEEEEEE--TTEEES-SSSSTTTS--EEEEEPPPGGG-HHHHHHHHHHHHHHHHHHHHHHHHHHT--

=== Feature glossary ===
Feature key, reading from the visual/contextual features back to the raw sequence:

Rendered structure images. Structure images are PyMOL renders from six orthogonal camera directions. Cartoon representation draws helices as coils and strands as arrows; sticks shows the backbone as bonds; surface shows the solvent-excluded envelope. Rainbow coloring maps sequence position 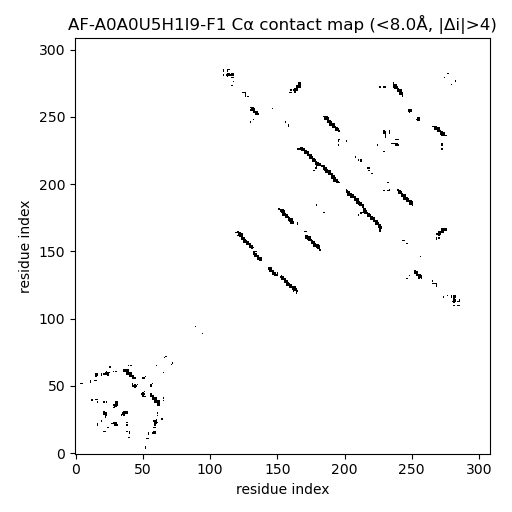to hue (blue→red, N→C); chain coloring assigns a distinct color per polypeptide.

Contact-map, Ramachandran, and PAE plots. Three diagnostic plots accompany the record. The Cα contact map visualizes the tertiary structure as a 2D adjacency matrix (8 Å cutoff, sequence-local contacts suppressed). The Ramachandran plot shows the distribution of backbone (φ, ψ) torsions, with points in the α and β basins reflecting secondary structure content. The PAE plot shows AlphaFold's inter-residue confidence as a color matrix.

InterPro / GO / CATH / organism. The annotation block draws on four external resources. InterPro: which protein families and domains the sequence belongs to. GO: standardized terms for what the protein does, what process it participates in, and where in the cell it acts. CATH: which structural fold it has in the CATH hierarchy. Organism: the species of origin.

Nearest PDB structures. Structural nearest neighbors (via Foldseek easy-search vs the PDB). Reported per hit: target PDB id, E-value, and alignment TM-score. A TM-score above ~0.5 is the conventional threshold for 'same fold'.

Predicted aligned error. Predicted aligned error is AlphaFold's pairwise confidence. Unlike pLDDT (per-residue), PAE is per-residue-pair and captures whether two parts of the structure are correctly placed relative to each other. Units are ångströms of expected positional error.

Solvent-accessible surface area. SASA measures how much of the protein is reachable by solvent. It is computed by rolling a water-sized probe over the atomic surface and summing the exposed area (Å²). Per-residue SASA distinguishes core (buried, low SASA) from surface (exposed, high SASA) residues; total SASA is a whole-molecule size measure.

B-factor. Crystallographic B-factors measure how much each atom's electron density is smeared out, in Å². They rise in mobile loops and surface residues and fall in the buried interior. In AlphaFold models this column is repurposed to hold pLDDT instead.

pLDDT. For AlphaFold models, the B-factor field carries pLDDT — the model's own estimate of local accuracy on a 0–100 scale. Regions with pLDDT<50 should be treated as essentially unmodeled; they often correspond to intrinsically disordered segments.

Backbone torsions (φ/ψ). φ (phi) and ψ (psi) are the two rotatable backbone dihedrals per residue: φ is the C(i-1)–N–Cα–C torsion, ψ is the N–Cα–C–N(i+1) torsion, both in degrees on (−180°, 180°]. α-helical residues cluster near (−60°, −45°); β-strand residues near (−120°, +130°). A Ramachandran plot is simply a scatter of (φ, ψ) for every residue.

Radius of gyration, Cα contacts, bounding box. Radius of gyration (Rg) is the root-mean-square distance of Cα atoms from their centroid — a single number for overall size and compactness. A globular domain of N residues has Rg ≈ 2.2·N^0.38 Å; an extended or disordered chain has a much larger Rg. The Cα contact count is the number of residue pairs whose Cα atoms are within 8 Å and are more than four positions apart in sequence — a standard proxy for tertiary packing density. The bounding box is the smallest axis-aligned box enclosing all Cα atoms.

Secondary structure (3-state, P-SEA). Three-state secondary structure (P-SEA) collapses the eight DSSP classes into helix (a), strand (b), and coil (c). P-SEA assigns these from Cα geometry alone — distances and angles — without requiring backbone oxygens, so it works on any Cα trace.

Secondary structure (8-state, DSSP). Secondary structure is the local, repeating backbone conformation. DSSP classifies it into eight states by reading the hydrogen-bond network: three helix types (H, G, I), two β types (E, B), two non-regular types (T, S), and unstructured coil (-).

Foldseek 3Di. The Foldseek 3Di string encodes local tertiary geometry as a 20-letter alphabet — one character per residue — derived from the relative positions of nearby Cα atoms. Unlike the amino-acid sequence, 3Di is a direct function of the 3D structure, so two proteins with the same fold have similar 3Di strings even at low sequence identity.

mmCIF coordinates. Structure coordinates are given as an mmCIF _atom_site loop: one row per atom with element, residue name, chain id, sequence number, and x/y/z position in Å. Only the four main-chain atoms per residue are included here; side chains are omitted to keep the record compact.

Sequence. This is the polypeptide sequence — one letter per residue, N-terminus first. Length ranges from a few dozen residues for small domains to over a thousand for large multi-domain proteins.